Protein AF-A0A7Y5KGX3-F1 (afdb_monomer)

Radius of gyration: 32.78 Å; Cα contacts (8 Å, |Δi|>4): 506; chains: 1; bounding box: 78×46×86 Å

pLDDT: mean 78.69, std 23.83, range [28.94, 98.88]

Sequence (257 aa):
MKPTMLFVAMIAALTLQQGRELNSEEIVRSAASVDTVSTNAISEKFSVSRIGAGLLEARADSGAAGNGVWFGTRMNEALYFFTEGDKARITIHPSGKVALGNSLAVNGTTTTKILTVIGGSDVAEPFPIAEGDPIPAGAVVVIDEQSAGKLKLCRKAYDTRVAGVVSGAGGLNPGLILQHEEKPAEGSVIALSGRVYVLATAANGAIKPGDLLTTSAISGHAMRATDRAASFGAILGKALTSLDSGEGLVVALVNLQ

Solvent-accessible surface area (backbone atoms only — not comparable to full-atom values): 15369 Å² total; per-residue (Å²): 136,70,80,72,62,64,58,55,54,54,56,56,59,60,45,69,77,62,87,61,93,77,63,84,71,68,72,69,72,61,86,66,77,89,89,86,82,90,86,79,89,76,98,67,92,83,77,91,71,88,70,72,94,71,54,85,44,78,46,80,51,84,51,100,89,47,76,52,78,42,78,52,58,88,60,97,47,61,47,73,40,68,90,55,97,88,54,58,46,36,36,42,37,71,87,74,48,75,46,62,71,74,84,87,87,71,100,69,88,86,86,73,96,75,86,87,75,81,80,30,48,21,41,23,34,60,37,37,60,54,88,89,68,92,80,56,55,7,25,27,28,18,58,34,89,91,40,86,87,21,31,35,71,27,56,40,55,47,35,57,44,60,63,38,30,27,48,45,23,96,79,42,37,63,46,40,76,58,73,96,58,93,61,82,61,71,58,48,48,28,28,46,32,36,55,44,37,30,31,29,32,22,88,66,38,57,36,43,60,68,38,42,26,15,38,18,61,51,71,18,20,28,20,40,58,79,56,73,81,55,37,70,56,8,46,46,27,28,29,67,36,59,40,77,61,63,70,49,74,26,40,24,44,36,48,70,116

Mean predicted aligned error: 13.06 Å

Secondary structure (DSSP, 8-state):
--THHHHHHHHHHHHTTTT----TTTTTTT-SS-------SS---------SS---EEEEEEETTEEEEEEE-SSS--EEEESSTT-EEEEE-TTS-EEESS----SS----S-----SB-EEEEEE-B-TTS---TT-EEEE-TTSTT-EEE--STT-TTEEEEETTGGG-B-SEE--SSSSPPSSEEEEEEEEEEEEEEGGGS-B-TT-EEEE-SSTT-EEE---TTTTTTTEEEEESS-B-SSEEEEEEEEE--

Nearest PDB structures (foldseek):
  8hdt-assembly1_G  TM=5.772E-01  e=3.662E-05  uncultured cyanophage
  2wh7-assembly1_A  TM=3.358E-01  e=2.098E+00  Streptococcus pyogenes

Foldseek 3Di:
DDPVVVVVVVVVVVVVVDPDDDDPVVVVPPPPDDDDDDDDDDDDDDDLDPDPDWHQDWDQDADPVGGDTDTDTPDQDWDFDDPDDPDGQWIQGSVRDIDGPDDDDDPDDDDDPDDDFPQAWFEWEFFAADPDDDADFQFWWFDDPVDPRHIYWFQAWLDLRTQATQACPPNHHHRHYDDDDPDRDPGTIGGQFTKGKHKAFCPVFKAAFFFWWFGDNPTRYIYGDDDPVSNVSGTQFTFHHIDHHGIDITIGGGHGD

Structure (mmCIF, N/CA/C/O backbone):
data_AF-A0A7Y5KGX3-F1
#
_entry.id   AF-A0A7Y5KGX3-F1
#
loop_
_atom_site.group_PDB
_atom_site.id
_atom_site.type_symbol
_atom_site.label_atom_id
_atom_site.label_alt_id
_atom_site.label_comp_id
_atom_site.label_asym_id
_atom_site.label_entity_id
_atom_site.label_seq_id
_atom_site.pdbx_PDB_ins_code
_atom_site.Cartn_x
_atom_site.Cartn_y
_atom_site.Cartn_z
_atom_site.occupancy
_atom_site.B_iso_or_equiv
_atom_site.auth_seq_id
_atom_site.auth_comp_id
_atom_site.auth_asym_id
_atom_site.auth_atom_id
_atom_site.pdbx_PDB_model_num
ATOM 1 N N . MET A 1 1 ? 32.796 31.128 -49.455 1.00 40.78 1 MET A N 1
ATOM 2 C CA . MET A 1 1 ? 33.742 30.061 -49.859 1.00 40.78 1 MET A CA 1
ATOM 3 C C . MET A 1 1 ? 33.414 28.808 -49.063 1.00 40.78 1 MET A C 1
ATOM 5 O O . MET A 1 1 ? 33.318 28.899 -47.849 1.00 40.78 1 MET A O 1
ATOM 9 N N . LYS A 1 2 ? 33.097 27.699 -49.744 1.00 32.53 2 LYS A N 1
ATOM 10 C CA . LYS A 1 2 ? 32.523 26.478 -49.151 1.00 32.53 2 LYS A CA 1
ATOM 11 C C . LYS A 1 2 ? 33.616 25.576 -48.534 1.00 32.53 2 LYS A C 1
ATOM 13 O O . LYS A 1 2 ? 34.676 25.448 -49.145 1.00 32.53 2 LYS A O 1
ATOM 18 N N . PRO A 1 3 ? 33.352 24.900 -47.398 1.00 34.31 3 PRO A N 1
ATOM 19 C CA . PRO A 1 3 ? 34.318 24.050 -46.682 1.00 34.31 3 PRO A CA 1
ATOM 20 C C . PRO A 1 3 ? 34.710 22.763 -47.435 1.00 34.31 3 PRO A C 1
ATOM 22 O O . PRO A 1 3 ? 35.614 22.048 -47.020 1.00 34.31 3 PRO A O 1
ATOM 25 N N . THR A 1 4 ? 34.088 22.486 -48.581 1.00 35.62 4 THR A N 1
ATOM 26 C CA . THR A 1 4 ? 34.371 21.327 -49.438 1.00 35.62 4 THR A CA 1
ATOM 27 C C . THR A 1 4 ? 35.707 21.419 -50.182 1.00 35.62 4 THR A C 1
ATOM 29 O O . THR A 1 4 ? 36.253 20.395 -50.578 1.00 35.62 4 THR A O 1
ATOM 32 N N . MET A 1 5 ? 36.269 22.620 -50.355 1.00 34.06 5 MET A N 1
ATOM 33 C CA . MET A 1 5 ? 37.519 22.805 -51.109 1.00 34.06 5 MET A CA 1
ATOM 34 C C . MET A 1 5 ? 38.784 22.503 -50.290 1.00 34.06 5 MET A C 1
ATOM 36 O O . MET A 1 5 ? 39.815 22.176 -50.868 1.00 34.06 5 MET A O 1
ATOM 40 N N . LEU A 1 6 ? 38.708 22.551 -48.953 1.00 34.59 6 LEU A N 1
ATOM 41 C CA . LEU A 1 6 ? 39.864 22.299 -48.082 1.00 34.59 6 LEU A CA 1
ATOM 42 C C . LEU A 1 6 ? 40.139 20.794 -47.887 1.00 34.59 6 LEU A C 1
ATOM 44 O O . LEU A 1 6 ? 41.274 20.400 -47.647 1.00 34.59 6 LEU A O 1
ATOM 48 N N . PHE A 1 7 ? 39.120 19.944 -48.062 1.00 41.09 7 PHE A N 1
ATOM 49 C CA . PHE A 1 7 ? 39.236 18.489 -47.899 1.00 41.09 7 PHE A CA 1
ATOM 50 C C . PHE A 1 7 ? 39.850 17.803 -49.133 1.00 41.09 7 PHE A C 1
ATOM 52 O O . PHE A 1 7 ? 40.616 16.852 -49.010 1.00 41.09 7 PHE A O 1
ATOM 59 N N . VAL A 1 8 ? 39.586 18.340 -50.331 1.00 40.06 8 VAL A N 1
ATOM 60 C CA . VAL A 1 8 ? 40.150 17.830 -51.596 1.00 40.06 8 VAL A CA 1
ATOM 61 C C . VAL A 1 8 ? 41.647 18.150 -51.709 1.00 40.06 8 VAL A C 1
ATOM 63 O O . VAL A 1 8 ? 42.421 17.314 -52.170 1.00 40.06 8 VAL A O 1
ATOM 66 N N . ALA A 1 9 ? 42.083 19.311 -51.209 1.00 36.78 9 ALA A N 1
ATOM 67 C CA . ALA A 1 9 ? 43.502 19.672 -51.165 1.00 36.78 9 ALA A CA 1
ATOM 68 C C . ALA A 1 9 ? 44.318 18.766 -50.219 1.00 36.78 9 ALA A C 1
ATOM 70 O O . ALA A 1 9 ? 45.482 18.482 -50.494 1.00 36.78 9 ALA A O 1
ATOM 71 N N . MET A 1 10 ? 43.705 18.263 -49.139 1.00 40.59 10 MET A N 1
ATOM 72 C CA . MET A 1 10 ? 44.380 17.403 -48.160 1.00 40.59 10 MET A CA 1
ATOM 73 C C . MET A 1 10 ? 44.577 15.967 -48.675 1.00 40.59 10 MET A C 1
ATOM 75 O O . MET A 1 10 ? 45.592 15.342 -48.378 1.00 40.59 10 MET A O 1
ATOM 79 N N . ILE A 1 11 ? 43.655 15.471 -49.508 1.00 44.59 11 ILE A N 1
ATOM 80 C CA . ILE A 1 11 ? 43.756 14.146 -50.141 1.00 44.59 11 ILE A CA 1
ATOM 81 C C . ILE A 1 11 ? 44.779 14.161 -51.287 1.00 44.59 11 ILE A C 1
ATOM 83 O O . ILE A 1 11 ? 45.587 13.238 -51.381 1.00 44.59 11 ILE A O 1
ATOM 87 N N . ALA A 1 12 ? 44.818 15.233 -52.089 1.00 40.22 12 ALA A N 1
ATOM 88 C CA . ALA A 1 12 ? 45.817 15.404 -53.147 1.00 40.22 12 ALA A CA 1
ATOM 89 C C . ALA A 1 12 ? 47.247 15.583 -52.591 1.00 40.22 12 ALA A C 1
ATOM 91 O O . ALA A 1 12 ? 48.202 15.050 -53.152 1.00 40.22 12 ALA A O 1
ATOM 92 N N . ALA A 1 13 ? 47.405 16.269 -51.452 1.00 39.72 13 ALA A N 1
ATOM 93 C CA . ALA A 1 13 ? 48.707 16.424 -50.799 1.00 39.72 13 ALA A CA 1
ATOM 94 C C . ALA A 1 13 ? 49.251 15.105 -50.213 1.00 39.72 13 ALA A C 1
ATOM 96 O O . ALA A 1 13 ? 50.464 14.907 -50.192 1.00 39.72 13 ALA A O 1
ATOM 97 N N . LEU A 1 14 ? 48.375 14.181 -49.792 1.00 39.59 14 LEU A N 1
ATOM 98 C CA . LEU A 1 14 ? 48.786 12.869 -49.280 1.00 39.59 14 LEU A CA 1
ATOM 99 C C . LEU A 1 14 ? 49.155 11.876 -50.394 1.00 39.59 14 LEU A C 1
ATOM 101 O O . LEU A 1 14 ? 49.994 11.004 -50.180 1.00 39.59 14 LEU A O 1
ATOM 105 N N . THR A 1 15 ? 48.580 12.019 -51.592 1.00 41.84 15 THR A N 1
ATOM 106 C CA . THR A 1 15 ? 48.911 11.151 -52.739 1.00 41.84 15 THR A CA 1
ATOM 107 C C . THR A 1 15 ? 50.195 11.572 -53.458 1.00 41.84 15 THR A C 1
ATOM 109 O O . THR A 1 15 ? 50.871 10.722 -54.035 1.00 41.84 15 THR A O 1
ATOM 112 N N . LEU A 1 16 ? 50.623 12.836 -53.340 1.00 39.50 16 LEU A N 1
ATOM 113 C CA . LEU A 1 16 ? 51.922 13.294 -53.859 1.00 39.50 16 LEU A CA 1
ATOM 114 C C . LEU A 1 16 ? 53.138 12.791 -53.055 1.00 39.50 16 LEU A C 1
ATOM 116 O O . LEU A 1 16 ? 54.256 12.844 -53.563 1.00 39.50 16 LEU A O 1
ATOM 120 N N . GLN A 1 17 ? 52.952 12.257 -51.840 1.00 43.00 17 GLN A N 1
ATOM 121 C CA . GLN A 1 17 ? 54.044 11.680 -51.038 1.00 43.00 17 GLN A CA 1
ATOM 122 C C . GLN A 1 17 ? 54.339 10.198 -51.338 1.00 43.00 17 GLN A C 1
ATOM 124 O O . GLN A 1 17 ? 55.313 9.658 -50.816 1.00 43.00 17 GLN A O 1
ATOM 129 N N . GLN A 1 18 ? 53.556 9.545 -52.205 1.00 41.06 18 GLN A N 1
ATOM 130 C CA . GLN A 1 18 ? 53.785 8.158 -52.632 1.00 41.06 18 GLN A CA 1
ATOM 131 C C . GLN A 1 18 ? 53.568 7.958 -54.142 1.00 41.06 18 GLN A C 1
ATOM 133 O O . GLN A 1 18 ? 52.805 7.097 -54.555 1.00 41.06 18 GLN A O 1
ATOM 138 N N . GLY A 1 19 ? 54.254 8.743 -54.978 1.00 38.19 19 GLY A N 1
ATOM 139 C CA . GLY A 1 19 ? 54.746 8.339 -56.309 1.00 38.19 19 GLY A CA 1
ATOM 140 C C . GLY A 1 19 ? 53.842 7.570 -57.296 1.00 38.19 19 GLY A C 1
ATOM 141 O O . GLY A 1 19 ? 54.389 6.873 -58.148 1.00 38.19 19 GLY A O 1
ATOM 142 N N . ARG A 1 20 ? 52.507 7.653 -57.234 1.00 43.03 20 ARG A N 1
ATOM 143 C CA . ARG A 1 20 ? 51.597 7.036 -58.217 1.00 43.03 20 ARG A CA 1
ATOM 144 C C . ARG A 1 20 ? 50.561 8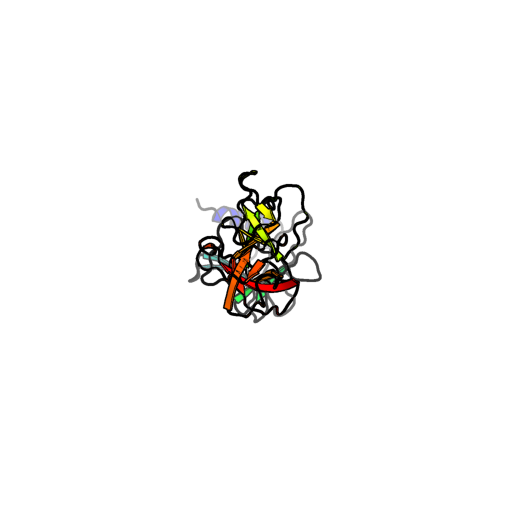.050 -58.688 1.00 43.03 20 ARG A C 1
ATOM 146 O O . ARG A 1 20 ? 49.747 8.517 -57.897 1.00 43.03 20 ARG A O 1
ATOM 153 N N . GLU A 1 21 ? 50.576 8.359 -59.982 1.00 39.41 21 GLU A N 1
ATOM 154 C CA . GLU A 1 21 ? 49.456 9.032 -60.642 1.00 39.41 21 GLU A CA 1
ATOM 155 C C . GLU A 1 21 ? 48.304 8.033 -60.803 1.00 39.41 21 GLU A C 1
ATOM 157 O O . GLU A 1 21 ? 48.488 6.959 -61.377 1.00 39.41 21 GLU A O 1
ATOM 162 N N . LEU A 1 22 ? 47.122 8.371 -60.285 1.00 43.44 22 LEU A N 1
ATOM 163 C CA . LEU A 1 22 ? 45.891 7.614 -60.515 1.00 43.44 22 LEU A CA 1
ATOM 164 C C . LEU A 1 22 ? 45.000 8.410 -61.472 1.00 43.44 22 LEU A C 1
ATOM 166 O O . LEU A 1 22 ? 44.801 9.613 -61.290 1.00 43.44 22 LEU A O 1
ATOM 170 N N . ASN A 1 23 ? 44.481 7.743 -62.503 1.00 42.22 23 ASN A N 1
ATOM 171 C CA . ASN A 1 23 ? 43.564 8.347 -63.464 1.00 42.22 23 ASN A CA 1
ATOM 172 C C . ASN A 1 23 ? 42.126 8.392 -62.903 1.00 42.22 23 ASN A C 1
ATOM 174 O O . ASN A 1 23 ? 41.760 7.683 -61.966 1.00 42.22 23 ASN A O 1
ATOM 178 N N . SER A 1 24 ? 41.297 9.270 -63.465 1.00 41.59 24 SER A N 1
ATOM 179 C CA . SER A 1 24 ? 39.974 9.623 -62.934 1.00 41.59 24 SER A CA 1
ATOM 180 C C . SER A 1 24 ? 38.930 8.496 -62.961 1.00 41.59 24 SER A C 1
ATOM 182 O O . SER A 1 24 ? 37.894 8.633 -62.312 1.00 41.59 24 SER A O 1
ATOM 184 N N . GLU A 1 25 ? 39.178 7.386 -63.664 1.00 37.25 25 GLU A N 1
ATOM 185 C CA . GLU A 1 25 ? 38.252 6.244 -63.725 1.00 37.25 25 GLU A CA 1
ATOM 186 C C . GLU A 1 25 ? 38.420 5.248 -62.560 1.00 37.25 25 GLU A C 1
ATOM 188 O O . GLU A 1 25 ? 37.449 4.580 -62.194 1.00 37.25 25 GLU A O 1
ATOM 193 N N . GLU A 1 26 ? 39.589 5.187 -61.909 1.00 38.38 26 GLU A N 1
ATOM 194 C CA . GLU A 1 26 ? 39.820 4.309 -60.745 1.00 38.38 26 GLU A CA 1
ATOM 195 C C . GLU A 1 26 ? 39.147 4.822 -59.457 1.00 38.38 26 GLU A C 1
ATOM 197 O O . GLU A 1 26 ? 38.777 4.034 -58.588 1.00 38.38 26 GLU A O 1
ATOM 202 N N . ILE A 1 27 ? 38.886 6.130 -59.360 1.00 40.62 27 ILE A N 1
ATOM 203 C CA . ILE A 1 27 ? 38.264 6.767 -58.183 1.00 40.62 27 ILE A CA 1
ATOM 204 C C . ILE A 1 27 ? 36.766 6.423 -58.066 1.00 40.62 27 ILE A C 1
ATOM 206 O O . ILE A 1 27 ? 36.205 6.415 -56.972 1.00 40.62 27 ILE A O 1
ATOM 210 N N . VAL A 1 28 ? 36.095 6.098 -59.177 1.00 35.47 28 VAL A N 1
ATOM 211 C CA . VAL A 1 28 ? 34.630 5.917 -59.199 1.00 35.47 28 VAL A CA 1
ATOM 212 C C . VAL A 1 28 ? 34.205 4.479 -58.861 1.00 35.47 28 VAL A C 1
ATOM 214 O O . VAL A 1 28 ? 33.068 4.253 -58.451 1.00 35.47 28 VAL A O 1
ATOM 217 N N . ARG A 1 29 ? 35.103 3.487 -58.965 1.00 28.94 29 ARG A N 1
ATOM 218 C CA . ARG A 1 29 ? 34.759 2.064 -58.759 1.00 28.94 29 ARG A CA 1
ATOM 219 C C . ARG A 1 29 ? 35.039 1.506 -57.356 1.00 28.94 29 ARG A C 1
ATOM 221 O O . ARG A 1 29 ? 34.687 0.356 -57.113 1.00 28.94 29 ARG A O 1
ATOM 228 N N . SER A 1 30 ? 35.566 2.294 -56.412 1.00 32.84 30 SER A N 1
ATOM 229 C CA . SER A 1 30 ? 35.802 1.844 -55.022 1.00 32.84 30 SER A CA 1
ATOM 230 C C . SER A 1 30 ? 34.698 2.229 -54.019 1.00 32.84 30 SER A C 1
ATOM 232 O O . SER A 1 30 ? 34.886 2.094 -52.814 1.00 32.84 30 SER A O 1
ATOM 234 N N . ALA A 1 31 ? 33.527 2.690 -54.473 1.00 34.97 31 ALA A N 1
ATOM 235 C CA . ALA A 1 31 ? 32.422 3.081 -53.583 1.00 34.97 31 ALA A CA 1
ATOM 236 C C . ALA A 1 31 ? 31.640 1.893 -52.970 1.00 34.97 31 ALA A C 1
ATOM 238 O O . ALA A 1 31 ? 30.593 2.086 -52.351 1.00 34.97 31 ALA A O 1
ATOM 239 N N . ALA A 1 32 ? 32.131 0.662 -53.130 1.00 33.44 32 ALA A N 1
ATOM 240 C CA . ALA A 1 32 ? 31.606 -0.527 -52.475 1.00 33.44 32 ALA A CA 1
ATOM 241 C C . ALA A 1 32 ? 32.642 -1.056 -51.474 1.00 33.44 32 ALA A C 1
ATOM 243 O O . ALA A 1 32 ? 33.815 -1.161 -51.804 1.00 33.44 32 ALA A O 1
ATOM 244 N N . SER A 1 33 ? 32.151 -1.400 -50.280 1.00 32.88 33 SER A N 1
ATOM 245 C CA . SER A 1 33 ? 32.865 -1.838 -49.071 1.00 32.88 33 SER A CA 1
ATOM 246 C C . SER A 1 33 ? 33.721 -0.774 -48.374 1.00 32.88 33 SER A C 1
ATOM 248 O O . SER A 1 33 ? 34.848 -0.525 -48.766 1.00 32.88 33 SER A O 1
ATOM 250 N N . VAL A 1 34 ? 33.119 -0.187 -47.328 1.00 42.22 34 VAL A N 1
ATOM 251 C CA . VAL A 1 34 ? 33.707 0.223 -46.036 1.00 42.22 34 VAL A CA 1
ATOM 252 C C . VAL A 1 34 ? 35.209 0.497 -46.049 1.00 42.22 34 VAL A C 1
ATOM 254 O O . VAL A 1 34 ? 35.958 -0.460 -46.153 1.00 42.22 34 VAL A O 1
ATOM 257 N N . ASP A 1 35 ? 35.632 1.735 -45.764 1.00 32.28 35 ASP A N 1
ATOM 258 C CA . ASP A 1 35 ? 36.873 1.943 -45.009 1.00 32.28 35 ASP A CA 1
ATOM 259 C C . ASP A 1 35 ? 37.001 3.337 -44.370 1.00 32.28 35 ASP A C 1
ATOM 261 O O . ASP A 1 35 ? 36.731 4.367 -44.989 1.00 32.28 35 ASP A O 1
ATOM 265 N N . THR A 1 36 ? 37.533 3.323 -43.141 1.00 32.38 36 THR A N 1
ATOM 266 C CA . THR A 1 36 ? 38.066 4.418 -42.297 1.00 32.38 36 THR A CA 1
ATOM 267 C C . THR A 1 36 ? 37.177 4.938 -41.151 1.00 32.38 36 THR A C 1
ATOM 269 O O . THR A 1 36 ? 36.396 5.873 -41.303 1.00 32.38 36 THR A O 1
ATOM 272 N N . VAL A 1 37 ? 37.426 4.426 -39.938 1.00 37.28 37 VAL A N 1
ATOM 273 C CA . VAL A 1 37 ? 37.405 5.241 -38.708 1.00 37.28 37 VAL A CA 1
ATOM 274 C C . VAL A 1 37 ? 38.825 5.217 -38.147 1.00 37.28 37 VAL A C 1
ATOM 276 O O . VAL A 1 37 ? 39.406 4.149 -37.964 1.00 37.28 37 VAL A O 1
ATOM 279 N N . SER A 1 38 ? 39.405 6.400 -37.952 1.00 36.09 38 SER A N 1
ATOM 280 C CA . SER A 1 38 ? 40.772 6.582 -37.473 1.00 36.09 38 SER A CA 1
ATOM 281 C C . SER A 1 38 ? 40.923 6.153 -36.012 1.00 36.09 38 SER A C 1
ATOM 283 O O . SER A 1 38 ? 40.072 6.427 -35.170 1.00 36.09 38 SER A O 1
ATOM 285 N N . THR A 1 39 ? 42.056 5.531 -35.693 1.00 33.22 39 THR A N 1
ATOM 286 C CA . THR A 1 39 ? 42.542 5.379 -34.318 1.00 33.22 39 THR A CA 1
ATOM 287 C C . THR A 1 39 ? 43.838 6.161 -34.182 1.00 33.22 39 THR A C 1
ATOM 289 O O . THR A 1 39 ? 44.828 5.804 -34.813 1.00 33.22 39 THR A O 1
ATOM 292 N N . ASN A 1 40 ? 43.850 7.188 -33.335 1.00 31.19 40 ASN A N 1
ATOM 293 C CA . ASN A 1 40 ? 45.076 7.677 -32.714 1.00 31.19 40 ASN A CA 1
ATOM 294 C C . ASN A 1 40 ? 44.789 7.963 -31.236 1.00 31.19 40 ASN A C 1
ATOM 296 O O . ASN A 1 40 ? 43.965 8.820 -30.943 1.00 31.19 40 ASN A O 1
ATOM 300 N N . ALA A 1 41 ? 45.460 7.184 -30.372 1.00 38.47 41 ALA A N 1
ATOM 301 C CA . ALA A 1 41 ? 45.683 7.331 -28.924 1.00 38.47 41 ALA A CA 1
ATOM 302 C C . ALA A 1 41 ? 44.529 7.983 -28.128 1.00 38.47 41 ALA A C 1
ATOM 304 O O . ALA A 1 41 ? 44.346 9.190 -28.169 1.00 38.47 41 ALA A O 1
ATOM 305 N N . ILE A 1 42 ? 43.725 7.253 -27.351 1.00 35.09 42 ILE A N 1
ATOM 306 C CA . ILE A 1 42 ? 44.062 6.536 -26.108 1.00 35.09 42 ILE A CA 1
ATOM 307 C C . ILE A 1 42 ? 43.129 5.305 -26.001 1.00 35.09 42 ILE A C 1
ATOM 309 O O . ILE A 1 42 ? 42.009 5.324 -26.497 1.00 35.09 42 ILE A O 1
ATOM 313 N N . SER A 1 43 ? 43.607 4.216 -25.398 1.00 45.00 43 SER A N 1
ATOM 314 C CA . SER A 1 43 ? 42.919 2.926 -25.216 1.00 45.00 43 SER A CA 1
ATOM 315 C C . SER A 1 43 ? 41.456 3.015 -24.723 1.00 45.00 43 SER A C 1
ATOM 317 O O . SER A 1 43 ? 41.232 3.011 -23.518 1.00 45.00 43 SER A O 1
ATOM 319 N N . GLU A 1 44 ? 40.478 2.920 -25.629 1.00 34.31 44 GLU A N 1
ATOM 320 C CA . GLU A 1 44 ? 39.180 2.262 -25.403 1.00 34.31 44 GLU A CA 1
ATOM 321 C C . GLU A 1 44 ? 38.763 1.548 -26.701 1.00 34.31 44 GLU A C 1
ATOM 323 O O . GLU A 1 44 ? 38.712 2.136 -27.781 1.00 34.31 44 GLU A O 1
ATOM 328 N N . LYS A 1 45 ? 38.557 0.229 -26.632 1.00 35.69 45 LYS A N 1
ATOM 329 C CA . LYS A 1 45 ? 38.281 -0.620 -27.799 1.00 35.69 45 LYS A CA 1
ATOM 330 C C . LYS A 1 45 ? 36.887 -0.320 -28.361 1.00 35.69 45 LYS A C 1
ATOM 332 O O . LYS A 1 45 ? 35.906 -0.871 -27.875 1.00 35.69 45 LYS A O 1
ATOM 337 N N . PHE A 1 46 ? 36.798 0.467 -29.429 1.00 36.53 46 PHE A N 1
ATOM 338 C CA . PHE A 1 46 ? 35.616 0.484 -30.293 1.00 36.53 46 PHE A CA 1
ATOM 339 C C . PHE A 1 46 ? 35.865 -0.422 -31.504 1.00 36.53 46 PHE A C 1
ATOM 341 O O . PHE A 1 46 ? 36.503 -0.027 -32.477 1.00 36.53 46 PHE A O 1
ATOM 348 N N . SER A 1 47 ? 35.407 -1.672 -31.426 1.00 40.56 47 SER A N 1
ATOM 349 C CA . SER A 1 47 ? 35.479 -2.643 -32.524 1.00 40.56 47 SER A CA 1
ATOM 350 C C . SER A 1 47 ? 34.082 -2.921 -33.074 1.00 40.56 47 SER A C 1
ATOM 352 O O . SER A 1 47 ? 33.296 -3.613 -32.429 1.00 40.56 47 SER A O 1
ATOM 354 N N . VAL A 1 48 ? 33.779 -2.436 -34.281 1.00 47.75 48 VAL A N 1
ATOM 355 C CA . VAL A 1 48 ? 32.626 -2.909 -35.064 1.00 47.75 48 VAL A CA 1
ATOM 356 C C . VAL A 1 48 ? 33.097 -4.107 -35.883 1.00 47.75 48 VAL A C 1
ATOM 358 O O . VAL A 1 48 ? 33.632 -3.953 -36.976 1.00 47.75 48 VAL A O 1
ATOM 361 N N . SER A 1 49 ? 32.955 -5.311 -35.330 1.00 42.28 49 SER A N 1
ATOM 362 C CA . SER A 1 49 ? 33.234 -6.550 -36.060 1.00 42.28 49 SER A CA 1
ATOM 363 C C . SER A 1 49 ? 31.921 -7.135 -36.570 1.00 42.28 49 SER A C 1
ATOM 365 O O . SER A 1 49 ? 31.003 -7.377 -35.786 1.00 42.28 49 SER A O 1
ATOM 367 N N . ARG A 1 50 ? 31.811 -7.370 -37.882 1.00 44.72 50 ARG A N 1
ATOM 368 C CA . ARG A 1 50 ? 30.752 -8.228 -38.431 1.00 44.72 50 ARG A CA 1
ATOM 369 C C . ARG A 1 50 ? 30.969 -9.645 -37.896 1.00 44.72 50 ARG A C 1
ATOM 371 O O . ARG A 1 50 ? 31.889 -10.323 -38.341 1.00 44.72 50 ARG A O 1
ATOM 378 N N . ILE A 1 51 ? 30.110 -10.105 -36.990 1.00 43.75 51 ILE A N 1
ATOM 379 C CA . ILE A 1 51 ? 30.064 -11.507 -36.555 1.00 43.75 51 ILE A CA 1
ATOM 380 C C . ILE A 1 51 ? 28.701 -12.070 -36.983 1.00 43.75 51 ILE A C 1
ATOM 382 O O . ILE A 1 51 ? 27.731 -12.025 -36.238 1.00 43.75 51 ILE A O 1
ATOM 386 N N . GLY A 1 52 ? 28.603 -12.556 -38.225 1.00 47.81 52 GLY A N 1
ATOM 387 C CA . GLY A 1 52 ? 27.374 -13.166 -38.756 1.00 47.81 52 GLY A CA 1
ATOM 388 C C . GLY A 1 52 ? 26.281 -12.181 -39.209 1.00 47.81 52 GLY A C 1
ATOM 389 O O . GLY A 1 52 ? 26.540 -11.005 -39.456 1.00 47.81 52 GLY A O 1
ATOM 390 N N . ALA A 1 53 ? 25.056 -12.692 -39.390 1.00 45.19 53 ALA A N 1
ATOM 391 C CA . ALA A 1 53 ? 23.926 -11.979 -40.008 1.00 45.19 53 ALA A CA 1
ATOM 392 C C . ALA A 1 53 ? 23.249 -10.911 -39.115 1.00 45.19 53 ALA A C 1
ATOM 394 O O . ALA A 1 53 ? 22.400 -10.165 -39.605 1.00 45.19 53 ALA A O 1
ATOM 395 N N . GLY A 1 54 ? 23.615 -10.817 -37.834 1.00 49.12 54 GLY A N 1
ATOM 396 C CA . GLY A 1 54 ? 23.108 -9.809 -36.900 1.00 49.12 54 GLY A CA 1
ATOM 397 C C . GLY A 1 54 ? 23.991 -8.562 -36.909 1.00 49.12 54 GLY A C 1
ATOM 398 O O . GLY A 1 54 ? 25.008 -8.507 -36.223 1.00 49.12 54 GLY A O 1
ATOM 399 N N . LEU A 1 55 ? 23.634 -7.556 -37.711 1.00 54.16 55 LEU A N 1
ATOM 400 C CA . LEU A 1 55 ? 24.336 -6.270 -37.739 1.00 54.16 55 LEU A CA 1
ATOM 401 C C . LEU A 1 55 ? 23.665 -5.289 -36.761 1.00 54.16 55 LEU A C 1
ATOM 403 O O . LEU A 1 55 ? 22.473 -5.012 -36.898 1.00 54.16 55 LEU A O 1
ATOM 407 N N . LEU A 1 56 ? 24.435 -4.719 -35.826 1.00 53.56 56 LEU A N 1
ATOM 408 C CA . LEU A 1 56 ? 24.094 -3.432 -35.215 1.00 53.56 56 LEU A CA 1
ATOM 409 C C . LEU A 1 56 ? 24.243 -2.366 -36.300 1.00 53.56 56 LEU A C 1
ATOM 411 O O . LEU A 1 56 ? 25.344 -2.130 -36.798 1.00 53.56 56 LEU A O 1
ATOM 415 N N . GLU A 1 57 ? 23.138 -1.747 -36.691 1.00 54.16 57 GLU A N 1
ATOM 416 C CA . GLU A 1 57 ? 23.132 -0.798 -37.793 1.00 54.16 57 GLU A CA 1
ATOM 417 C C . GLU A 1 57 ? 22.944 0.626 -37.284 1.00 54.16 57 GLU A C 1
ATOM 419 O O . GLU A 1 57 ? 21.917 0.942 -36.687 1.00 54.16 57 GLU A O 1
ATOM 424 N N . ALA A 1 58 ? 23.944 1.472 -37.540 1.00 54.69 58 ALA A N 1
ATOM 425 C CA . ALA A 1 58 ? 23.853 2.915 -37.389 1.00 54.69 58 ALA A CA 1
ATOM 426 C C . ALA A 1 58 ? 23.680 3.542 -38.778 1.00 54.69 58 ALA A C 1
ATOM 428 O O . ALA A 1 58 ? 24.582 3.455 -39.613 1.00 54.69 58 ALA A O 1
ATOM 429 N N . ARG A 1 59 ? 22.522 4.152 -39.050 1.00 52.47 59 ARG A N 1
ATOM 430 C CA . ARG A 1 59 ? 22.287 4.911 -40.292 1.00 52.47 59 ARG A CA 1
ATOM 431 C C . ARG A 1 59 ? 21.927 6.351 -39.979 1.00 52.47 59 ARG A C 1
ATOM 433 O O . ARG A 1 59 ? 21.080 6.600 -39.126 1.00 52.47 59 ARG A O 1
ATOM 440 N N . ALA A 1 60 ? 22.540 7.276 -40.709 1.00 49.94 60 ALA A N 1
ATOM 441 C CA . ALA A 1 60 ? 22.011 8.620 -40.883 1.00 49.94 60 ALA A CA 1
ATOM 442 C C . ALA A 1 60 ? 21.173 8.611 -42.167 1.00 49.94 60 ALA A C 1
ATOM 444 O O . ALA A 1 60 ? 21.698 8.302 -43.235 1.00 49.94 60 ALA A O 1
ATOM 445 N N . ASP A 1 61 ? 19.878 8.884 -42.050 1.00 49.81 61 ASP A N 1
ATOM 446 C CA . ASP A 1 61 ? 18.950 8.924 -43.183 1.00 49.81 61 ASP A CA 1
ATOM 447 C C . ASP A 1 61 ? 17.930 10.056 -42.971 1.00 49.81 61 ASP A C 1
ATOM 449 O O . ASP A 1 61 ? 17.660 10.458 -41.834 1.00 49.81 61 ASP A O 1
ATOM 453 N N . SER A 1 62 ? 17.371 10.577 -44.060 1.00 44.31 62 SER A N 1
ATOM 454 C CA . SER A 1 62 ? 16.272 11.545 -44.053 1.00 44.31 62 SER A CA 1
ATOM 455 C C . SER A 1 62 ? 14.996 10.822 -44.484 1.00 44.31 62 SER A C 1
ATOM 457 O O . SER A 1 62 ? 14.708 10.716 -45.676 1.00 44.31 62 SER A O 1
ATOM 459 N N . GLY A 1 63 ? 14.259 10.272 -43.515 1.00 47.25 63 GLY A N 1
ATOM 460 C CA . GLY A 1 63 ? 13.049 9.475 -43.749 1.00 47.25 63 GLY A CA 1
ATOM 461 C C . GLY A 1 63 ? 11.779 10.091 -43.152 1.00 47.25 63 GLY A C 1
ATOM 462 O O . GLY A 1 63 ? 11.822 11.113 -42.471 1.00 47.25 63 GLY A O 1
ATOM 463 N N . ALA A 1 64 ? 10.630 9.434 -43.355 1.00 52.44 64 ALA A N 1
ATOM 464 C CA . ALA A 1 64 ? 9.309 9.887 -42.882 1.00 52.44 64 ALA A CA 1
ATOM 465 C C . ALA A 1 64 ? 9.193 10.070 -41.351 1.00 52.44 64 ALA A C 1
ATOM 467 O O . ALA A 1 64 ? 8.257 10.698 -40.868 1.00 52.44 64 ALA A O 1
ATOM 468 N N . ALA A 1 65 ? 10.148 9.537 -40.593 1.00 53.84 65 ALA A N 1
ATOM 469 C CA . ALA A 1 65 ? 10.240 9.660 -39.142 1.00 53.84 65 ALA A CA 1
ATOM 4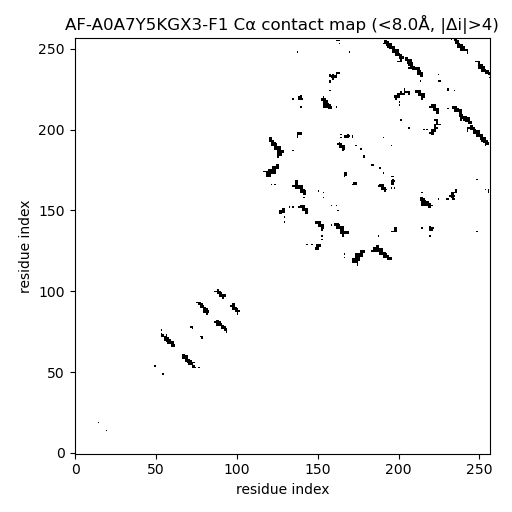70 C C . ALA A 1 65 ? 11.257 10.726 -38.675 1.00 53.84 65 ALA A C 1
ATOM 472 O O . ALA A 1 65 ? 11.571 10.800 -37.490 1.00 53.84 65 ALA A O 1
ATOM 473 N N . GLY A 1 66 ? 11.742 11.568 -39.595 1.00 54.91 66 GLY A N 1
ATOM 474 C CA . GLY A 1 66 ? 12.633 12.694 -39.318 1.00 54.91 66 GLY A CA 1
ATOM 475 C C . GLY A 1 66 ? 14.096 12.440 -39.687 1.00 54.91 66 GLY A C 1
ATOM 476 O O . GLY A 1 66 ? 14.505 11.324 -40.011 1.00 54.91 66 GLY A O 1
ATOM 477 N N . ASN A 1 67 ? 14.885 13.515 -39.640 1.00 60.56 67 ASN A N 1
ATOM 478 C CA . ASN A 1 67 ? 16.337 13.469 -39.803 1.00 60.56 67 ASN A CA 1
ATOM 479 C C . ASN A 1 67 ? 16.971 13.037 -38.472 1.00 60.56 67 ASN A C 1
ATOM 481 O O . ASN A 1 67 ? 16.736 13.684 -37.452 1.00 60.56 67 ASN A O 1
ATOM 485 N N . GLY A 1 68 ? 17.787 11.981 -38.468 1.00 56.44 68 GLY A N 1
ATOM 486 C CA . GLY A 1 68 ? 18.441 11.511 -37.244 1.00 56.44 68 GLY A CA 1
ATOM 487 C C . GLY A 1 68 ? 19.360 10.309 -37.447 1.00 56.44 68 GLY A C 1
ATOM 488 O O . GLY A 1 68 ? 19.447 9.755 -38.543 1.00 56.44 68 GLY A O 1
ATOM 489 N N . VAL A 1 69 ? 20.054 9.918 -36.375 1.00 60.56 69 VAL A N 1
ATOM 490 C CA . VAL A 1 69 ? 20.826 8.670 -36.317 1.00 60.56 69 VAL A CA 1
ATOM 491 C C . VAL A 1 69 ? 19.943 7.577 -35.734 1.00 60.56 69 VAL A C 1
ATOM 493 O O . VAL A 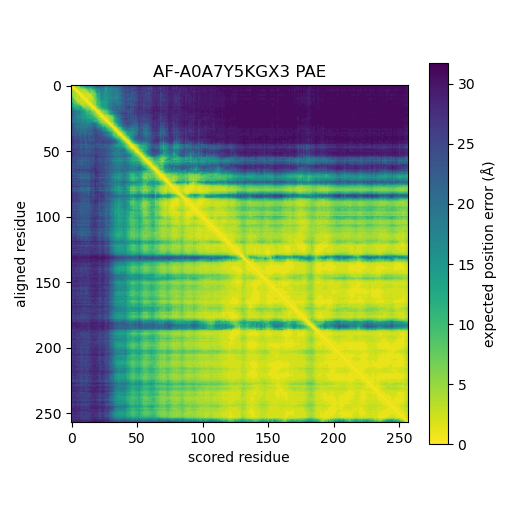1 69 ? 19.377 7.730 -34.653 1.00 60.56 69 VAL A O 1
ATOM 496 N N . TRP A 1 70 ? 19.849 6.470 -36.455 1.00 61.09 70 TRP A N 1
ATOM 497 C CA . TRP A 1 70 ? 19.045 5.314 -36.088 1.00 61.09 70 TRP A CA 1
ATOM 498 C C . TRP A 1 70 ? 19.950 4.209 -35.565 1.00 61.09 70 TRP A C 1
ATOM 500 O O . TRP A 1 70 ? 20.918 3.874 -36.240 1.00 61.09 70 TRP A O 1
ATOM 510 N N . PHE A 1 71 ? 19.613 3.622 -34.415 1.00 71.38 71 PHE A N 1
ATOM 511 C CA . PHE A 1 71 ? 20.256 2.422 -33.875 1.00 71.38 71 PHE A CA 1
ATOM 512 C C . PHE A 1 71 ? 19.204 1.326 -33.707 1.00 71.38 71 PHE A C 1
ATOM 514 O O . PHE A 1 71 ? 18.153 1.569 -33.113 1.00 71.38 71 PHE A O 1
ATOM 521 N N . GLY A 1 72 ? 19.469 0.120 -34.205 1.00 70.25 72 GLY A N 1
ATOM 522 C CA . GLY A 1 72 ? 18.529 -0.990 -34.060 1.00 70.25 72 GLY A CA 1
ATOM 523 C C . GLY A 1 72 ? 19.033 -2.305 -34.639 1.00 70.25 72 GLY A C 1
ATOM 524 O O . GLY A 1 72 ? 20.132 -2.383 -35.190 1.00 70.25 72 GLY A O 1
ATOM 525 N N . THR A 1 73 ? 18.203 -3.337 -34.506 1.00 70.31 73 THR A N 1
ATOM 526 C CA . THR A 1 73 ? 18.386 -4.644 -35.142 1.00 70.31 73 THR A CA 1
ATOM 527 C C . THR A 1 73 ? 17.498 -4.727 -36.384 1.00 70.31 73 THR A C 1
ATOM 529 O O . THR A 1 73 ? 16.414 -4.146 -36.437 1.00 70.31 73 THR A O 1
ATOM 532 N N . ARG A 1 74 ? 17.969 -5.421 -37.425 1.00 62.00 74 ARG A N 1
ATOM 533 C CA . ARG A 1 74 ? 17.200 -5.637 -38.669 1.00 62.00 74 ARG A CA 1
ATOM 534 C C . ARG A 1 74 ? 16.544 -7.004 -38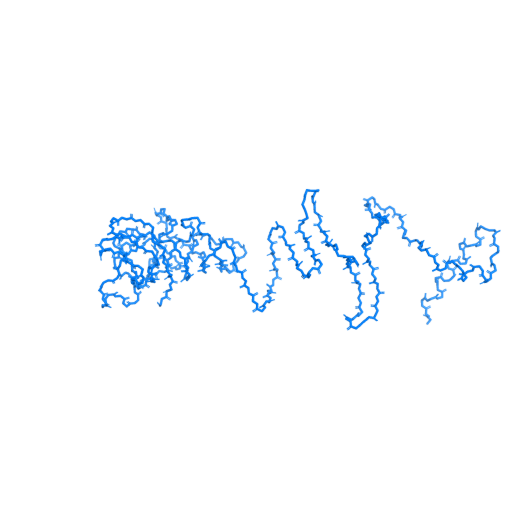.781 1.00 62.00 74 ARG A C 1
ATOM 536 O O . ARG A 1 74 ? 15.751 -7.231 -39.689 1.00 62.00 74 ARG A O 1
ATOM 543 N N . MET A 1 75 ? 16.894 -7.898 -37.870 1.00 64.50 75 MET A N 1
ATOM 544 C CA . MET A 1 75 ? 16.352 -9.245 -37.773 1.00 64.50 75 MET A CA 1
ATOM 545 C C . MET A 1 75 ? 15.422 -9.320 -36.560 1.00 64.50 75 MET A C 1
ATOM 547 O O . MET A 1 75 ? 15.392 -8.398 -35.746 1.00 64.50 75 MET A O 1
ATOM 551 N N . ASN A 1 76 ? 14.667 -10.413 -36.424 1.00 76.88 76 ASN A N 1
ATOM 552 C CA . ASN A 1 76 ? 13.808 -10.693 -35.265 1.00 76.88 76 ASN A CA 1
ATOM 553 C C . ASN A 1 76 ? 14.635 -11.032 -34.000 1.00 76.88 76 ASN A C 1
ATOM 555 O O . ASN A 1 76 ? 14.389 -12.026 -33.324 1.00 76.88 76 ASN A O 1
ATOM 559 N N . GLU A 1 77 ? 15.644 -10.214 -33.708 1.00 83.94 77 GLU A N 1
ATOM 560 C CA . GLU A 1 77 ? 16.573 -10.318 -32.589 1.00 83.94 77 GLU A CA 1
ATOM 561 C C . GLU A 1 77 ? 16.466 -9.056 -31.733 1.00 83.94 77 GLU A C 1
ATOM 563 O O . GLU A 1 77 ? 16.291 -7.949 -32.249 1.00 83.94 77 GLU A O 1
ATOM 568 N N . ALA A 1 78 ? 16.552 -9.215 -30.416 1.00 87.69 78 ALA A N 1
ATOM 569 C CA . ALA A 1 78 ? 16.497 -8.086 -29.501 1.00 87.69 78 ALA A CA 1
ATOM 570 C C . ALA A 1 78 ? 17.820 -7.305 -29.481 1.00 87.69 78 ALA A C 1
ATOM 572 O O . ALA A 1 78 ? 18.897 -7.864 -29.678 1.00 87.69 78 ALA A O 1
ATOM 573 N N . LEU A 1 79 ? 17.733 -6.007 -29.187 1.00 88.50 79 LEU A N 1
ATOM 574 C CA . LEU A 1 79 ? 18.892 -5.183 -28.856 1.00 88.50 79 LEU A CA 1
ATOM 575 C C . LEU A 1 79 ? 19.136 -5.245 -27.346 1.00 88.50 79 LEU A C 1
ATOM 577 O O . LEU A 1 79 ? 18.236 -4.934 -26.563 1.00 88.50 79 LEU A O 1
ATOM 581 N N . TYR A 1 80 ? 20.351 -5.611 -26.943 1.00 87.06 80 TYR A N 1
ATOM 582 C CA . TYR A 1 80 ? 20.736 -5.781 -25.542 1.00 87.06 80 TYR A CA 1
ATOM 583 C C . TYR A 1 80 ? 21.792 -4.755 -25.123 1.00 87.06 80 TYR A C 1
ATOM 585 O O . TYR A 1 80 ? 22.774 -4.544 -25.832 1.00 87.06 80 TYR A O 1
ATOM 593 N N . PHE A 1 81 ? 21.622 -4.172 -23.937 1.00 89.38 81 PHE A N 1
ATOM 594 C CA . PHE A 1 81 ? 22.607 -3.299 -23.298 1.00 89.38 81 PHE A CA 1
ATOM 595 C C . PHE A 1 81 ? 23.138 -3.976 -22.034 1.00 89.38 81 PHE A C 1
ATOM 597 O O . PHE A 1 81 ? 22.362 -4.296 -21.130 1.00 89.38 81 PHE A O 1
ATOM 604 N N . PHE A 1 82 ? 24.451 -4.180 -21.959 1.00 86.12 82 PHE A N 1
ATOM 605 C CA . PHE A 1 82 ? 25.128 -4.832 -20.836 1.00 86.12 82 PHE A CA 1
ATOM 606 C C . PHE A 1 82 ? 26.007 -3.833 -20.085 1.00 86.12 82 PHE A C 1
ATOM 608 O O . PHE A 1 82 ? 26.616 -2.957 -20.691 1.00 86.12 82 PHE A O 1
ATOM 615 N N . THR A 1 83 ? 26.101 -4.002 -18.770 1.00 83.75 83 THR A N 1
ATOM 616 C CA . THR A 1 83 ? 27.128 -3.352 -17.935 1.00 83.75 83 THR A CA 1
ATOM 617 C C . THR A 1 83 ? 28.050 -4.381 -17.277 1.00 83.75 83 THR A C 1
ATOM 619 O O . THR A 1 83 ? 29.156 -4.044 -16.878 1.00 83.75 83 THR A O 1
ATOM 622 N N . GLU A 1 84 ? 27.600 -5.638 -17.184 1.00 76.25 84 GLU A N 1
ATOM 623 C CA . GLU A 1 84 ? 28.279 -6.797 -16.597 1.00 76.25 84 GLU A CA 1
ATOM 624 C C . GLU A 1 84 ? 27.889 -8.045 -17.416 1.00 76.25 84 GLU A C 1
ATOM 626 O O . GLU A 1 84 ? 26.817 -8.071 -18.027 1.00 76.25 84 GLU A O 1
ATOM 631 N N . GLY A 1 85 ? 28.759 -9.060 -17.466 1.00 68.69 85 GLY A N 1
ATOM 632 C CA . GLY A 1 85 ? 28.700 -10.141 -18.464 1.00 68.69 85 GLY A CA 1
ATOM 633 C C . GLY A 1 85 ? 27.493 -11.085 -18.401 1.00 68.69 85 GLY A C 1
ATOM 634 O O . GLY A 1 85 ? 27.190 -11.727 -19.403 1.00 68.69 85 GLY A O 1
ATOM 635 N N . ASP A 1 86 ? 26.779 -11.156 -17.275 1.00 77.69 86 ASP A N 1
ATOM 636 C CA . ASP A 1 86 ? 25.811 -12.241 -17.061 1.00 77.69 86 ASP A CA 1
ATOM 637 C C . ASP A 1 86 ? 24.373 -11.901 -17.485 1.00 77.69 86 ASP A C 1
ATOM 639 O O . ASP A 1 86 ? 23.596 -12.807 -17.793 1.00 77.69 86 ASP A O 1
ATOM 643 N N . LYS A 1 87 ? 23.969 -10.618 -17.489 1.00 84.56 87 LYS A N 1
ATOM 644 C CA . LYS A 1 87 ? 22.585 -10.202 -17.804 1.00 84.56 87 LYS A CA 1
ATOM 645 C C . LYS A 1 87 ? 22.517 -8.815 -18.441 1.00 84.56 87 LYS A C 1
ATOM 647 O O . LYS A 1 87 ? 23.107 -7.858 -17.941 1.00 84.56 87 LYS A O 1
ATOM 652 N N . ALA A 1 88 ? 21.706 -8.687 -19.492 1.00 89.50 88 ALA A N 1
ATOM 653 C CA . ALA A 1 88 ? 21.380 -7.388 -20.072 1.00 89.50 88 ALA A CA 1
ATOM 654 C C . ALA A 1 88 ? 20.594 -6.531 -19.063 1.00 89.50 88 ALA A C 1
ATOM 656 O O . ALA A 1 88 ? 19.664 -7.008 -18.411 1.00 89.50 88 ALA A O 1
ATOM 657 N N . ARG A 1 89 ? 20.956 -5.251 -18.944 1.00 92.25 89 ARG A N 1
ATOM 658 C CA . ARG A 1 89 ? 20.281 -4.267 -18.083 1.00 92.25 89 ARG A CA 1
ATOM 659 C C . ARG A 1 89 ? 19.100 -3.606 -18.785 1.00 92.25 89 ARG A C 1
ATOM 661 O O . ARG A 1 89 ? 18.109 -3.298 -18.128 1.00 92.25 89 ARG A O 1
ATOM 668 N N . ILE A 1 90 ? 19.187 -3.437 -20.105 1.00 94.38 90 ILE A N 1
ATOM 669 C CA . ILE A 1 90 ? 18.097 -2.958 -20.961 1.00 94.38 90 ILE A CA 1
ATOM 670 C C . ILE A 1 90 ? 17.983 -3.903 -22.155 1.00 94.38 90 ILE A C 1
ATOM 672 O O . ILE A 1 90 ? 18.992 -4.292 -22.741 1.00 94.38 90 ILE A O 1
ATOM 676 N N . THR A 1 91 ? 16.759 -4.282 -22.509 1.00 92.75 91 THR A N 1
ATOM 677 C CA . THR A 1 91 ? 16.464 -5.077 -23.708 1.00 92.75 91 THR A CA 1
ATOM 678 C C . THR A 1 91 ? 15.357 -4.407 -24.507 1.00 92.75 91 THR A C 1
ATOM 680 O O . THR A 1 91 ? 14.289 -4.142 -23.960 1.00 92.75 91 THR A O 1
ATOM 683 N N . ILE A 1 92 ? 15.584 -4.174 -25.798 1.00 92.56 92 ILE A N 1
ATOM 684 C CA . ILE A 1 92 ? 14.540 -3.773 -26.748 1.00 92.56 92 ILE A CA 1
ATOM 685 C C . ILE A 1 92 ? 14.186 -5.004 -27.577 1.00 92.56 92 ILE A C 1
ATOM 687 O O . ILE A 1 92 ? 14.963 -5.447 -28.419 1.00 92.56 92 ILE A O 1
ATOM 691 N N . HIS A 1 93 ? 13.027 -5.589 -27.294 1.00 90.94 93 HIS A N 1
ATOM 692 C CA . HIS A 1 93 ? 12.544 -6.798 -27.953 1.00 90.94 93 HIS A CA 1
ATOM 693 C C . HIS A 1 93 ? 11.920 -6.466 -29.325 1.00 90.94 93 HIS A C 1
ATOM 695 O O . HIS A 1 93 ? 11.270 -5.423 -29.438 1.00 90.94 93 HIS A O 1
ATOM 701 N N . PRO A 1 94 ? 11.990 -7.356 -30.340 1.00 87.75 94 PRO A N 1
ATOM 702 C CA . PRO A 1 94 ? 11.373 -7.132 -31.657 1.00 87.75 94 PRO A CA 1
ATOM 703 C C . PRO A 1 94 ? 9.869 -6.832 -31.621 1.00 87.75 94 PRO A C 1
ATOM 705 O O . PRO A 1 94 ? 9.330 -6.197 -32.518 1.00 87.75 94 PRO A O 1
ATOM 708 N N . SER A 1 95 ? 9.179 -7.235 -30.550 1.00 90.06 95 SER A N 1
ATOM 709 C CA . SER A 1 95 ? 7.768 -6.895 -30.324 1.00 90.06 95 SER A CA 1
ATOM 710 C C . SER A 1 95 ? 7.530 -5.438 -29.886 1.00 90.06 95 SER A C 1
ATOM 712 O O . SER A 1 95 ? 6.423 -5.118 -29.460 1.00 90.06 95 SER A O 1
ATOM 714 N N . GLY A 1 96 ? 8.563 -4.592 -29.849 1.00 87.88 96 GLY A N 1
ATOM 715 C CA . GLY A 1 96 ? 8.500 -3.207 -29.369 1.00 87.88 96 GLY A CA 1
ATOM 716 C C . GLY A 1 96 ? 8.483 -3.049 -27.844 1.00 87.88 96 GLY A C 1
ATOM 717 O O . GLY A 1 96 ? 8.333 -1.936 -27.347 1.00 87.88 96 GLY A O 1
ATOM 718 N N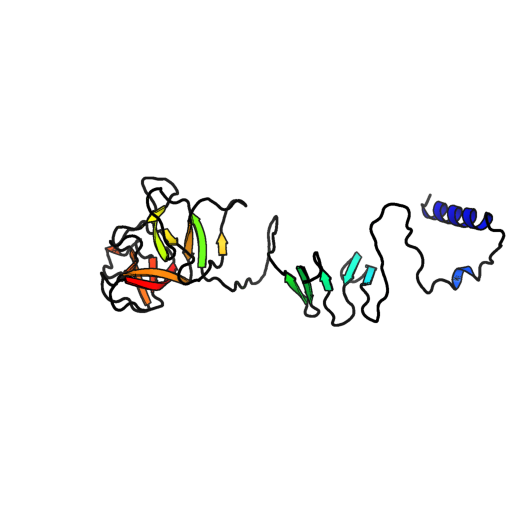 . LYS A 1 97 ? 8.632 -4.138 -27.078 1.00 92.81 97 LYS A N 1
ATOM 719 C CA . LYS A 1 97 ? 8.710 -4.065 -25.611 1.00 92.81 97 LYS A CA 1
ATOM 720 C C . LYS A 1 97 ? 10.118 -3.669 -25.190 1.00 92.81 97 LYS A C 1
ATOM 722 O O . LYS A 1 97 ? 11.086 -4.282 -25.635 1.00 92.81 97 LYS A O 1
ATOM 727 N N . VAL A 1 98 ? 10.209 -2.711 -24.276 1.00 94.50 98 VAL A N 1
ATOM 728 C CA . VAL A 1 98 ? 11.455 -2.376 -23.586 1.00 94.50 98 VAL A CA 1
ATOM 729 C C . VAL A 1 98 ? 11.401 -2.980 -22.190 1.00 94.50 98 VAL A C 1
ATOM 731 O O . VAL A 1 98 ? 10.450 -2.738 -21.4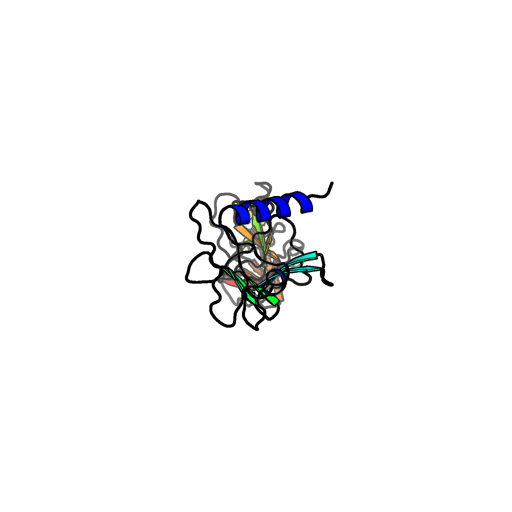49 1.00 94.50 98 VAL A O 1
ATOM 734 N N . ALA A 1 99 ? 12.401 -3.783 -21.844 1.00 94.06 99 ALA A N 1
ATOM 735 C CA . ALA A 1 99 ? 12.558 -4.360 -20.517 1.00 94.06 99 ALA A CA 1
ATOM 736 C C . ALA A 1 99 ? 13.775 -3.751 -19.820 1.00 94.06 99 ALA A C 1
ATOM 738 O O . ALA A 1 99 ? 14.840 -3.610 -20.425 1.00 94.06 99 ALA A O 1
ATOM 739 N N . LEU A 1 100 ? 13.607 -3.431 -18.539 1.00 94.44 100 LEU A N 1
ATOM 740 C CA . LEU A 1 100 ? 14.663 -2.986 -17.637 1.00 94.44 100 LEU A CA 1
ATOM 741 C C . LEU A 1 100 ? 14.898 -4.099 -16.616 1.00 94.44 100 LEU A C 1
ATOM 743 O O . LEU A 1 100 ? 13.948 -4.608 -16.029 1.00 94.44 100 LEU A O 1
ATOM 747 N N . GLY A 1 101 ? 16.152 -4.493 -16.413 1.00 90.31 101 GLY A N 1
ATOM 748 C CA . GLY A 1 101 ? 16.505 -5.594 -15.511 1.00 90.31 101 GLY A CA 1
ATOM 749 C C . GLY A 1 101 ? 16.465 -5.240 -14.019 1.00 90.31 101 GLY A C 1
ATOM 750 O O . GLY A 1 101 ? 16.753 -6.103 -13.195 1.00 90.31 101 GLY A O 1
ATOM 751 N N . ASN A 1 102 ? 16.182 -3.980 -13.675 1.00 89.50 102 ASN A N 1
ATOM 752 C CA . ASN A 1 102 ? 16.094 -3.482 -12.302 1.00 89.50 102 ASN A CA 1
ATOM 753 C C . ASN A 1 102 ? 15.049 -2.345 -12.216 1.00 89.50 102 ASN A C 1
ATOM 755 O O . ASN A 1 102 ? 13.882 -2.581 -12.515 1.00 89.50 102 ASN A O 1
ATOM 759 N N . SER A 1 103 ? 15.448 -1.119 -11.865 1.00 90.81 103 SER A N 1
ATOM 760 C CA . SER A 1 103 ? 14.565 0.039 -11.703 1.00 90.81 103 SER A CA 1
ATOM 761 C C . SER A 1 103 ? 14.658 1.040 -12.862 1.00 90.81 103 SER A C 1
ATOM 763 O O . SER A 1 103 ? 15.649 1.096 -13.593 1.00 90.81 103 SER A O 1
ATOM 765 N N . LEU A 1 104 ? 13.607 1.851 -13.012 1.00 93.38 104 LEU A N 1
ATOM 766 C CA . LEU A 1 104 ? 13.581 3.037 -13.865 1.00 93.38 104 LEU A CA 1
ATOM 767 C C . LEU A 1 104 ? 13.588 4.281 -12.973 1.00 93.38 104 LEU A C 1
ATOM 769 O O . LEU A 1 104 ? 12.610 4.528 -12.273 1.00 93.38 104 LEU A O 1
ATOM 773 N N . ALA A 1 105 ? 14.664 5.064 -13.015 1.00 91.94 105 ALA A N 1
ATOM 774 C CA . ALA A 1 105 ? 14.714 6.384 -12.394 1.00 91.94 105 ALA A CA 1
ATOM 775 C C . ALA A 1 105 ? 14.452 7.455 -13.462 1.00 91.94 105 ALA A C 1
ATOM 777 O O . ALA A 1 105 ? 15.164 7.512 -14.466 1.00 91.94 105 ALA A O 1
ATOM 778 N N . VAL A 1 106 ? 13.433 8.293 -13.259 1.00 92.94 106 VAL A N 1
ATOM 779 C CA . VAL A 1 106 ? 13.081 9.388 -14.175 1.00 92.94 106 VAL A CA 1
ATOM 780 C C . VAL A 1 106 ? 13.226 10.709 -13.435 1.00 92.94 106 VAL A C 1
ATOM 782 O O . VAL A 1 106 ? 12.430 11.011 -12.553 1.00 92.94 106 VAL A O 1
ATOM 785 N N . ASN A 1 107 ? 14.229 11.506 -13.808 1.00 92.94 107 ASN A N 1
ATOM 786 C CA . ASN A 1 107 ? 14.372 12.877 -13.320 1.00 92.94 107 ASN A CA 1
ATOM 787 C C . ASN A 1 107 ? 13.434 13.800 -14.117 1.00 92.94 107 ASN A C 1
ATOM 789 O O . ASN A 1 107 ? 13.836 14.415 -15.106 1.00 92.94 107 ASN A O 1
ATOM 793 N N . GLY A 1 108 ? 12.153 13.794 -13.744 1.00 91.31 108 GLY A N 1
ATOM 794 C CA . GLY A 1 108 ? 11.094 14.553 -14.402 1.00 91.31 108 GLY A CA 1
ATOM 795 C C . GLY A 1 108 ? 9.774 13.787 -14.465 1.00 91.31 108 GLY A C 1
ATOM 796 O O . GLY A 1 108 ? 9.479 12.932 -13.633 1.00 91.31 108 GLY A O 1
ATOM 797 N N . THR A 1 109 ? 8.967 14.088 -15.478 1.00 93.75 109 THR A N 1
ATOM 798 C CA . THR A 1 109 ? 7.629 13.507 -15.627 1.00 93.75 109 THR A CA 1
ATOM 799 C C . THR A 1 109 ? 7.651 12.262 -16.507 1.00 93.75 109 THR A C 1
ATOM 801 O O . THR A 1 109 ? 8.175 12.284 -17.619 1.00 93.75 109 THR A O 1
ATOM 804 N N . THR A 1 110 ? 6.994 11.193 -16.051 1.00 94.56 110 THR A N 1
ATOM 805 C CA . THR A 1 110 ? 6.624 10.052 -16.902 1.00 94.56 110 THR A CA 1
ATOM 806 C C . THR A 1 110 ? 5.173 10.197 -17.350 1.00 94.56 110 THR A C 1
ATOM 808 O O . THR A 1 110 ? 4.298 10.501 -16.545 1.00 94.56 110 THR A O 1
ATOM 811 N N . THR A 1 111 ? 4.886 9.946 -18.627 1.00 96.12 111 THR A N 1
ATOM 812 C CA . THR A 1 111 ? 3.515 9.887 -19.152 1.00 96.12 111 THR A CA 1
ATOM 813 C C . THR A 1 111 ? 3.275 8.529 -19.799 1.00 96.12 111 THR A C 1
ATOM 815 O O . THR A 1 111 ? 4.027 8.106 -20.672 1.00 96.12 111 THR A O 1
ATOM 818 N N . THR A 1 112 ? 2.205 7.850 -19.391 1.00 96.06 112 THR A N 1
ATOM 819 C CA . THR A 1 112 ? 1.718 6.617 -20.019 1.00 96.06 112 THR A CA 1
ATOM 820 C C . THR A 1 112 ? 0.203 6.686 -20.149 1.00 96.06 112 THR A C 1
ATOM 822 O O . THR A 1 112 ? -0.462 7.340 -19.349 1.00 96.06 112 THR A O 1
ATOM 825 N N . LYS A 1 113 ? -0.361 6.005 -21.149 1.00 97.00 113 LYS A N 1
ATOM 826 C CA . LYS A 1 113 ? -1.821 5.885 -21.277 1.00 97.00 113 LYS A CA 1
ATOM 827 C C . LYS A 1 113 ? -2.403 4.995 -20.180 1.00 97.00 113 LYS A C 1
ATOM 829 O O . LYS A 1 113 ? -3.477 5.278 -19.667 1.00 97.00 113 LYS A O 1
ATOM 834 N N . ILE A 1 114 ? -1.710 3.899 -19.871 1.00 96.38 114 ILE A N 1
ATOM 835 C CA . ILE A 1 114 ? -2.141 2.875 -18.916 1.00 96.38 114 ILE A CA 1
ATOM 836 C C . ILE A 1 114 ? -0.906 2.408 -18.143 1.00 96.38 114 ILE A C 1
ATOM 838 O O . ILE A 1 114 ? 0.121 2.089 -18.747 1.00 96.38 114 ILE A O 1
ATOM 842 N N . LEU A 1 115 ? -1.013 2.360 -16.814 1.00 95.38 115 LEU A N 1
ATOM 843 C CA . LEU A 1 115 ? -0.004 1.798 -15.919 1.00 95.38 115 LEU A CA 1
ATOM 844 C C . LEU A 1 115 ? -0.574 0.548 -15.243 1.00 95.38 115 LEU A C 1
ATOM 846 O O . LEU A 1 115 ? -1.655 0.590 -14.661 1.00 95.38 115 LEU A O 1
ATOM 850 N N . THR A 1 116 ? 0.154 -0.563 -15.310 1.00 95.62 116 THR A N 1
ATOM 851 C CA . THR A 1 116 ? -0.161 -1.791 -14.571 1.00 95.62 116 THR A CA 1
ATOM 852 C C . THR A 1 116 ? 0.972 -2.075 -13.600 1.00 95.62 116 THR A C 1
ATOM 854 O O . THR A 1 116 ? 2.114 -2.241 -14.021 1.00 95.62 116 THR A O 1
ATOM 857 N N . VAL A 1 117 ? 0.646 -2.137 -12.311 1.00 94.56 117 VAL A N 1
ATOM 858 C CA . VAL A 1 117 ? 1.577 -2.486 -11.233 1.00 94.56 117 VAL A CA 1
ATOM 859 C C . VAL A 1 117 ? 1.358 -3.947 -10.849 1.00 94.56 117 VAL A C 1
ATOM 861 O O . VAL A 1 117 ? 0.220 -4.387 -10.691 1.00 94.56 117 VAL A O 1
ATOM 864 N N . ILE A 1 118 ? 2.447 -4.704 -10.708 1.00 93.00 118 ILE A N 1
ATOM 865 C CA . ILE A 1 118 ? 2.437 -6.114 -10.305 1.00 93.00 118 ILE A CA 1
ATOM 866 C C . ILE A 1 118 ? 3.357 -6.264 -9.093 1.00 93.00 118 ILE A C 1
ATOM 868 O O . ILE A 1 118 ? 4.443 -5.694 -9.074 1.00 93.00 118 ILE A O 1
ATOM 872 N N . GLY A 1 119 ? 2.930 -7.042 -8.095 1.00 89.69 119 GLY A N 1
ATOM 873 C CA . GLY A 1 119 ? 3.709 -7.313 -6.879 1.00 89.69 119 GLY A CA 1
ATOM 874 C C . GLY A 1 119 ? 3.308 -6.487 -5.652 1.00 89.69 119 GLY A C 1
ATOM 875 O O . GLY A 1 119 ? 3.739 -6.826 -4.555 1.00 89.69 119 GLY A O 1
ATOM 876 N N . GLY A 1 120 ? 2.442 -5.482 -5.817 1.00 93.19 120 GLY A N 1
ATOM 877 C CA . GLY A 1 120 ? 1.829 -4.720 -4.724 1.00 93.19 120 GLY A CA 1
ATOM 878 C C . GLY A 1 120 ? 0.378 -4.333 -5.017 1.00 93.19 120 GLY A C 1
ATOM 879 O O . GLY A 1 120 ? -0.113 -4.575 -6.125 1.00 93.19 120 GLY A O 1
ATOM 880 N N . SER A 1 121 ? -0.348 -3.799 -4.027 1.00 94.00 121 SER A N 1
ATOM 881 C CA . SER A 1 121 ? -1.810 -3.618 -4.154 1.00 94.00 121 SER A CA 1
ATOM 882 C C . SER A 1 121 ? -2.447 -2.430 -3.436 1.00 94.00 121 SER A C 1
ATOM 884 O O . SER A 1 121 ? -3.681 -2.358 -3.384 1.00 94.00 121 SER A O 1
ATOM 886 N N . ASP A 1 122 ? -1.649 -1.515 -2.905 1.00 96.44 122 ASP A N 1
ATOM 887 C CA . ASP A 1 122 ? -2.118 -0.283 -2.274 1.00 96.44 122 ASP A CA 1
ATOM 888 C C . ASP A 1 122 ? -1.422 0.964 -2.851 1.00 96.44 122 ASP A C 1
ATOM 890 O O . ASP A 1 122 ? -0.455 0.881 -3.617 1.00 96.44 122 ASP A O 1
ATOM 894 N N . VAL A 1 123 ? -1.987 2.120 -2.514 1.00 96.81 123 VAL A N 1
ATOM 895 C CA . VAL A 1 123 ? -1.364 3.435 -2.637 1.00 96.81 123 VAL A CA 1
ATOM 896 C C . VAL A 1 123 ? -0.997 3.865 -1.228 1.00 96.81 123 VAL A C 1
ATOM 898 O O . VAL A 1 123 ? -1.869 3.944 -0.355 1.00 96.81 123 VAL A O 1
ATOM 901 N N . ALA A 1 124 ? 0.287 4.107 -1.013 1.00 95.81 124 ALA A N 1
ATOM 902 C CA . ALA A 1 124 ? 0.842 4.361 0.297 1.00 95.81 124 ALA A CA 1
ATOM 903 C C . ALA A 1 124 ? 1.763 5.581 0.302 1.00 95.81 124 ALA A C 1
ATOM 905 O O . ALA A 1 124 ? 2.343 5.948 -0.719 1.00 95.81 124 ALA A O 1
ATOM 906 N N . GLU A 1 125 ? 1.923 6.184 1.473 1.00 94.69 125 GLU A N 1
ATOM 907 C CA . GLU A 1 125 ? 2.854 7.289 1.702 1.00 94.69 125 GLU A CA 1
ATOM 908 C C . GLU A 1 125 ? 3.672 7.026 2.966 1.00 94.69 125 GLU A C 1
ATOM 910 O O . GLU A 1 125 ? 3.172 6.400 3.906 1.00 94.69 125 GLU A O 1
ATOM 915 N N . PRO A 1 126 ? 4.936 7.464 3.020 1.00 94.12 126 PRO A N 1
ATOM 916 C CA . PRO A 1 126 ? 5.714 7.404 4.242 1.00 94.12 1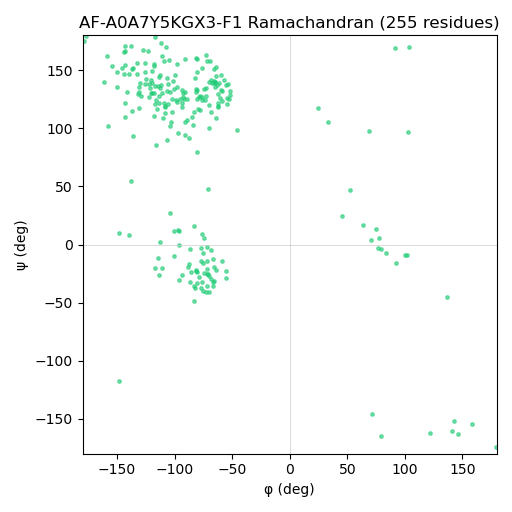26 PRO A CA 1
ATOM 917 C C . PRO A 1 126 ? 5.271 8.510 5.211 1.00 94.12 126 PRO A C 1
ATOM 919 O O . PRO A 1 126 ? 5.268 9.688 4.860 1.00 94.12 126 PRO A O 1
ATOM 922 N N . PHE A 1 127 ? 4.945 8.134 6.450 1.00 92.62 127 PHE A N 1
ATOM 923 C CA . PHE A 1 127 ? 4.615 9.078 7.520 1.00 92.62 127 PHE A CA 1
ATOM 924 C C . PHE A 1 127 ? 5.573 8.950 8.701 1.00 92.62 127 PHE A C 1
ATOM 926 O O . PHE A 1 127 ? 5.853 7.825 9.140 1.00 92.62 127 PHE A O 1
ATOM 933 N N . PRO A 1 128 ? 6.005 10.079 9.291 1.00 92.38 128 PRO A N 1
ATOM 934 C CA . PRO A 1 128 ? 6.742 10.048 10.539 1.00 92.38 128 PRO A CA 1
ATOM 935 C C . PRO A 1 128 ? 5.847 9.505 11.657 1.00 92.38 128 PRO A C 1
ATOM 937 O O . PRO A 1 128 ? 4.662 9.829 11.770 1.00 92.38 128 PRO A O 1
ATOM 940 N N . ILE A 1 129 ? 6.438 8.678 12.511 1.00 91.12 129 ILE A N 1
ATOM 941 C CA . ILE A 1 129 ? 5.753 8.036 13.630 1.00 91.12 129 ILE A CA 1
ATOM 942 C C . ILE A 1 129 ? 6.182 8.712 14.935 1.00 91.12 129 ILE A C 1
ATOM 944 O O . ILE A 1 129 ? 7.353 9.052 15.114 1.00 91.12 129 ILE A O 1
ATOM 948 N N . ALA A 1 130 ? 5.233 8.959 15.837 1.00 88.38 130 ALA A N 1
ATOM 949 C CA . ALA A 1 130 ? 5.539 9.439 17.181 1.00 88.38 130 ALA A CA 1
ATOM 950 C C . ALA A 1 130 ? 6.365 8.386 17.947 1.00 88.38 130 ALA A C 1
ATOM 952 O O . ALA A 1 130 ? 6.088 7.191 17.862 1.00 88.38 130 ALA A O 1
ATOM 953 N N . GLU A 1 131 ? 7.392 8.820 18.679 1.00 76.12 131 GLU A N 1
ATOM 954 C CA . GLU A 1 131 ? 8.275 7.914 19.425 1.00 76.12 131 GLU A CA 1
ATOM 955 C C . GLU A 1 131 ? 7.499 7.088 20.466 1.00 76.12 131 GLU A C 1
ATOM 957 O O . GLU A 1 131 ? 6.554 7.580 21.084 1.00 76.12 131 GLU A O 1
ATOM 962 N N . GLY A 1 132 ? 7.928 5.844 20.698 1.00 72.12 132 GLY A N 1
ATOM 963 C CA . GLY A 1 132 ? 7.478 5.043 21.842 1.00 72.12 132 GLY A CA 1
ATOM 964 C C . GLY A 1 132 ? 7.151 3.588 21.523 1.00 72.12 132 GLY A C 1
ATOM 965 O O . GLY A 1 132 ? 7.613 2.707 22.243 1.00 72.12 132 GLY A O 1
ATOM 966 N N . ASP A 1 133 ? 6.418 3.314 20.440 1.00 69.31 133 ASP A N 1
ATOM 967 C CA . ASP A 1 133 ? 5.959 1.954 20.134 1.00 69.31 133 ASP A CA 1
ATOM 968 C C . ASP A 1 133 ? 6.543 1.414 18.824 1.00 69.31 133 ASP A C 1
ATOM 970 O O . ASP A 1 133 ? 6.497 2.098 17.797 1.00 69.31 133 ASP A O 1
ATOM 974 N N . PRO A 1 134 ? 6.998 0.149 18.798 1.00 81.44 134 PRO A N 1
ATOM 975 C CA . PRO A 1 134 ? 7.150 -0.582 17.550 1.00 81.44 134 PRO A CA 1
ATOM 976 C C . PRO A 1 134 ? 5.793 -0.657 16.842 1.00 81.44 134 PRO A C 1
ATOM 978 O O . PRO A 1 134 ? 4.822 -1.161 17.409 1.00 81.44 134 PRO A O 1
ATOM 981 N N . ILE A 1 135 ? 5.724 -0.183 15.598 1.00 91.88 135 ILE A N 1
ATOM 982 C CA . ILE A 1 135 ? 4.510 -0.274 14.783 1.00 91.88 135 ILE A CA 1
ATOM 983 C C . ILE A 1 135 ? 4.702 -1.390 13.750 1.00 91.88 135 ILE A C 1
ATOM 985 O O . ILE A 1 135 ? 5.414 -1.190 12.764 1.00 91.88 135 ILE A O 1
ATOM 989 N N . PRO A 1 136 ? 4.120 -2.583 13.965 1.00 95.12 136 PRO A N 1
ATOM 990 C CA . PRO A 1 136 ? 4.260 -3.681 13.021 1.00 95.12 136 PRO A CA 1
ATOM 991 C C . PRO A 1 136 ? 3.464 -3.416 11.741 1.00 95.12 136 PRO A C 1
ATOM 993 O O . PRO A 1 136 ? 2.472 -2.683 11.731 1.00 95.12 136 PRO A O 1
ATOM 996 N N . ALA A 1 137 ? 3.862 -4.084 10.659 1.00 96.81 137 ALA A N 1
ATOM 997 C CA . ALA A 1 137 ? 3.074 -4.097 9.437 1.00 96.81 137 ALA A CA 1
ATOM 998 C C . ALA A 1 137 ? 1.658 -4.636 9.710 1.00 96.81 137 ALA A C 1
ATOM 1000 O O . ALA A 1 137 ? 1.466 -5.576 10.483 1.00 96.81 137 ALA A O 1
ATOM 1001 N N . GLY A 1 138 ? 0.664 -4.037 9.061 1.00 98.00 138 GLY A N 1
ATOM 1002 C CA . GLY A 1 138 ? -0.755 -4.316 9.255 1.00 98.00 138 GLY A CA 1
ATOM 1003 C C . GLY A 1 138 ? -1.389 -3.577 10.430 1.00 98.00 138 GLY A C 1
ATOM 1004 O O . GLY A 1 138 ? -2.609 -3.626 10.576 1.00 98.00 138 GLY A O 1
ATOM 1005 N N . ALA A 1 139 ? -0.614 -2.870 11.256 1.00 98.19 139 ALA A N 1
ATOM 1006 C CA . ALA A 1 139 ? -1.178 -2.071 12.333 1.00 98.19 139 ALA A CA 1
ATOM 1007 C C . ALA A 1 139 ? -1.972 -0.874 11.800 1.00 98.19 139 ALA A C 1
ATOM 1009 O O . ALA A 1 139 ? -1.545 -0.179 10.878 1.00 98.19 139 ALA A O 1
ATOM 1010 N N . VAL A 1 140 ? -3.115 -0.607 12.425 1.00 98.25 140 VAL A N 1
ATOM 1011 C CA . VAL A 1 140 ? -3.929 0.582 12.184 1.00 98.25 140 VAL A CA 1
ATOM 1012 C C . VAL A 1 140 ? -3.354 1.759 12.962 1.00 98.25 140 VAL A C 1
ATOM 1014 O O . VAL A 1 140 ? -3.095 1.668 14.166 1.00 98.25 140 VAL A O 1
ATOM 1017 N N . VAL A 1 141 ? -3.195 2.886 12.278 1.00 97.50 141 VAL A N 1
ATOM 1018 C CA . VAL A 1 141 ? -2.638 4.114 12.848 1.00 97.50 141 VAL A CA 1
ATOM 1019 C C . VAL A 1 141 ? -3.649 5.254 12.808 1.00 97.50 141 VAL A C 1
ATOM 1021 O O . VAL A 1 141 ? -4.584 5.268 12.004 1.00 97.50 141 VAL A O 1
ATOM 1024 N N . VAL A 1 142 ? -3.465 6.209 13.712 1.00 97.19 142 VAL A N 1
ATOM 1025 C CA . VAL A 1 142 ? -4.267 7.429 13.833 1.00 97.19 142 VAL A CA 1
ATOM 1026 C C . VAL A 1 142 ? -3.361 8.656 13.809 1.00 97.19 142 VAL A C 1
ATOM 1028 O O . VAL A 1 142 ? -2.186 8.572 14.176 1.00 97.19 142 VAL A O 1
ATOM 1031 N N . ILE A 1 143 ? -3.918 9.801 13.419 1.00 96.56 143 ILE A N 1
ATOM 1032 C CA . ILE A 1 143 ? -3.246 11.102 13.506 1.00 96.56 143 ILE A CA 1
ATOM 1033 C C . ILE A 1 143 ? -2.946 11.423 14.976 1.00 96.56 143 ILE A C 1
ATOM 1035 O O . ILE A 1 143 ? -3.831 11.348 15.839 1.00 96.56 143 ILE A O 1
ATOM 1039 N N . ASP A 1 144 ? -1.697 11.790 15.271 1.00 95.25 144 ASP A N 1
ATOM 1040 C CA . ASP A 1 144 ? -1.311 12.239 16.602 1.00 95.25 144 ASP A CA 1
ATOM 1041 C C . ASP A 1 144 ? -1.599 13.733 16.793 1.00 95.25 144 ASP A C 1
ATOM 1043 O O . ASP A 1 144 ? -0.914 14.598 16.258 1.00 95.25 144 ASP A O 1
ATOM 1047 N N . GLU A 1 145 ? -2.596 14.049 17.618 1.00 94.19 145 GLU A N 1
ATOM 1048 C CA . GLU A 1 145 ? -2.943 15.437 17.965 1.00 94.19 145 GLU A CA 1
ATOM 1049 C C . GLU A 1 145 ? -1.830 16.163 18.735 1.00 94.19 145 GLU A C 1
ATOM 1051 O O . GLU A 1 145 ? -1.801 17.391 18.749 1.00 94.19 145 GLU A O 1
ATOM 1056 N N . GLN A 1 146 ? -0.928 15.426 19.392 1.00 93.25 146 GLN A N 1
ATOM 1057 C CA . GLN A 1 146 ? 0.159 16.005 20.188 1.00 93.25 146 GLN A CA 1
ATOM 1058 C C . GLN A 1 146 ? 1.416 16.292 19.354 1.00 93.25 146 GLN A C 1
ATOM 1060 O O . GLN A 1 146 ? 2.267 17.069 19.786 1.00 93.25 146 GLN A O 1
ATOM 1065 N N . SER A 1 147 ? 1.518 15.702 18.159 1.00 90.88 147 SER A N 1
ATOM 1066 C CA . SER A 1 147 ? 2.703 15.759 17.300 1.00 90.88 147 SER A CA 1
ATOM 1067 C C . SER A 1 147 ? 2.288 16.024 15.854 1.00 90.88 147 SER A C 1
ATOM 1069 O O . SER A 1 147 ? 1.988 15.100 15.100 1.00 90.88 147 SER A O 1
ATOM 1071 N N . ALA A 1 148 ? 2.275 17.297 15.455 1.00 89.62 148 ALA A N 1
ATOM 1072 C CA . ALA A 1 148 ? 1.804 17.712 14.134 1.00 89.62 148 ALA A CA 1
ATOM 1073 C C . ALA A 1 148 ? 2.479 16.930 12.988 1.00 89.62 148 ALA A C 1
ATOM 1075 O O . ALA A 1 148 ? 3.704 16.837 12.919 1.00 89.62 148 ALA A O 1
ATOM 1076 N N . GLY A 1 149 ? 1.662 16.372 12.089 1.00 89.56 149 GLY A N 1
ATOM 1077 C CA . GLY A 1 149 ? 2.119 15.596 10.930 1.00 89.56 149 GLY A CA 1
ATOM 1078 C C . GLY A 1 149 ? 2.589 14.170 11.239 1.00 89.56 149 GLY A C 1
ATOM 1079 O O . GLY A 1 149 ? 2.915 13.447 10.301 1.00 89.56 149 GLY A O 1
ATOM 1080 N N . LYS A 1 150 ? 2.612 13.745 12.512 1.00 93.88 150 LYS A N 1
ATOM 1081 C CA . LYS A 1 150 ? 2.974 12.376 12.899 1.00 93.88 150 LYS A CA 1
ATOM 1082 C C . LYS A 1 150 ? 1.750 11.500 13.125 1.00 93.88 150 LYS A C 1
ATOM 1084 O O . LYS A 1 150 ? 0.664 11.969 13.473 1.00 93.88 150 LYS A O 1
ATOM 1089 N N . LEU A 1 151 ? 1.962 10.200 12.975 1.00 95.44 151 LEU A N 1
ATOM 1090 C CA . LEU A 1 151 ? 0.977 9.176 13.298 1.00 95.44 151 LEU A CA 1
ATOM 1091 C C . LEU A 1 151 ? 1.409 8.364 14.519 1.00 95.44 151 LEU A C 1
ATOM 1093 O O . LEU A 1 151 ? 2.581 8.340 14.900 1.00 95.44 151 LEU A O 1
ATOM 1097 N N . LYS A 1 152 ? 0.451 7.662 15.118 1.00 95.50 152 LYS A N 1
ATOM 1098 C CA . LYS A 1 152 ? 0.679 6.716 16.215 1.00 95.50 152 LYS A CA 1
ATOM 1099 C C . LYS A 1 152 ? -0.257 5.520 16.112 1.00 95.50 152 LYS A C 1
ATOM 1101 O O . LYS A 1 152 ? -1.252 5.568 15.390 1.00 95.50 152 LYS A O 1
ATOM 1106 N N . LEU A 1 153 ? 0.035 4.455 16.857 1.00 96.19 153 LEU A N 1
ATOM 1107 C CA . LEU A 1 153 ? -0.861 3.301 16.962 1.00 96.19 153 LEU A CA 1
ATOM 1108 C C . LEU A 1 153 ? -2.258 3.726 17.425 1.00 96.19 153 LEU A C 1
ATOM 1110 O O . LEU A 1 153 ? -2.408 4.521 18.359 1.00 96.19 153 LEU A O 1
ATOM 1114 N N . CYS A 1 154 ? -3.291 3.163 16.797 1.00 95.81 154 CYS A N 1
ATOM 1115 C CA . CYS A 1 154 ? -4.646 3.310 17.307 1.00 95.81 154 CYS A CA 1
ATOM 1116 C C . CYS A 1 154 ? -4.761 2.595 18.664 1.00 95.81 154 CYS A C 1
ATOM 1118 O O . CYS A 1 154 ? -4.199 1.521 18.853 1.00 95.81 154 CYS A O 1
ATOM 1120 N N . ARG A 1 155 ? -5.458 3.198 19.631 1.00 96.06 155 ARG A N 1
ATOM 1121 C CA . ARG A 1 155 ? -5.696 2.619 20.974 1.00 96.06 155 ARG A CA 1
ATOM 1122 C C . ARG A 1 155 ? -7.122 2.873 21.477 1.00 96.06 155 ARG A C 1
ATOM 1124 O O . ARG A 1 155 ? -7.433 2.664 22.646 1.00 96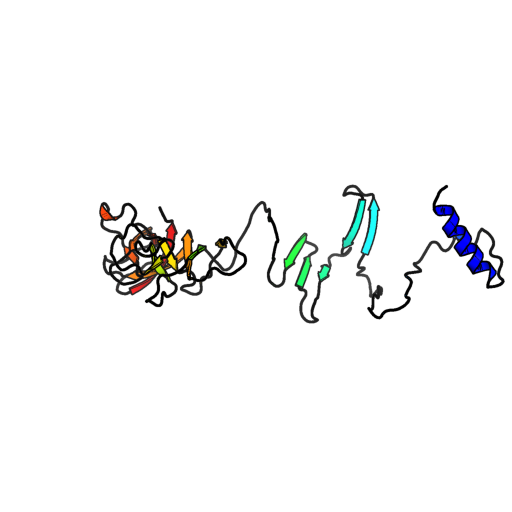.06 155 ARG A O 1
ATOM 1131 N N . LYS A 1 156 ? -7.980 3.400 20.605 1.00 97.56 156 LYS A N 1
ATOM 1132 C CA . LYS A 1 156 ? -9.339 3.840 20.912 1.00 97.56 156 LYS A CA 1
ATOM 1133 C C . LYS A 1 156 ? -10.275 3.266 19.858 1.00 97.56 156 LYS A C 1
ATOM 1135 O O . LYS A 1 156 ? -10.028 3.416 18.662 1.00 97.56 156 LYS A O 1
ATOM 1140 N N . ALA A 1 157 ? -11.355 2.637 20.308 1.00 98.25 157 ALA A N 1
ATOM 1141 C CA . ALA A 1 157 ? -12.425 2.194 19.428 1.00 98.25 157 ALA A CA 1
ATOM 1142 C C . ALA A 1 157 ? -13.128 3.395 18.774 1.00 98.25 157 ALA A C 1
ATOM 1144 O O . ALA A 1 157 ? -13.371 4.392 19.458 1.00 98.25 157 ALA A O 1
ATOM 1145 N N . TYR A 1 158 ? -13.475 3.283 17.488 1.00 98.00 158 TYR A N 1
ATOM 1146 C CA . TYR A 1 158 ? -14.129 4.355 16.721 1.00 98.00 158 TYR A CA 1
ATOM 1147 C C . TYR A 1 158 ? -13.383 5.700 16.797 1.00 98.00 158 TYR A C 1
ATOM 1149 O O . TYR A 1 158 ? -13.961 6.752 17.074 1.00 98.00 158 TYR A O 1
ATOM 1157 N N . ASP A 1 159 ? -12.066 5.671 16.607 1.00 97.88 159 ASP A N 1
ATOM 1158 C CA . ASP A 1 159 ? -11.259 6.883 16.543 1.00 97.88 159 ASP A CA 1
ATOM 1159 C C . ASP A 1 159 ? -11.419 7.532 15.167 1.00 97.88 159 ASP A C 1
ATOM 1161 O O . ASP A 1 159 ? -11.019 6.970 14.147 1.00 97.88 159 ASP A O 1
ATOM 1165 N N . THR A 1 160 ? -11.987 8.736 15.145 1.00 97.00 160 THR A N 1
ATOM 1166 C CA . THR A 1 160 ? -12.230 9.496 13.913 1.00 97.00 160 THR A CA 1
ATOM 1167 C C . THR A 1 160 ? -10.955 10.055 13.282 1.00 97.00 160 THR A C 1
ATOM 1169 O O . THR A 1 160 ? -11.003 10.719 12.256 1.00 97.00 160 THR A O 1
ATOM 1172 N N . ARG A 1 161 ? -9.802 9.838 13.919 1.00 96.88 161 ARG A N 1
ATOM 1173 C CA . ARG A 1 161 ? -8.482 10.237 13.420 1.00 96.88 161 ARG A CA 1
ATOM 1174 C C . ARG A 1 161 ? -7.769 9.104 12.692 1.00 96.88 161 ARG A C 1
ATOM 1176 O O . ARG A 1 161 ? -6.559 9.190 12.498 1.00 96.88 161 ARG A O 1
ATOM 1183 N N . VAL A 1 162 ? -8.465 8.010 12.378 1.00 97.69 162 VAL A N 1
ATOM 1184 C CA . VAL A 1 162 ? -7.896 6.886 11.627 1.00 97.69 162 VAL A CA 1
ATOM 1185 C C . VAL A 1 162 ? -7.254 7.387 10.335 1.00 97.69 162 VAL A C 1
ATOM 1187 O O . VAL A 1 162 ? -7.875 8.091 9.549 1.00 97.69 162 VAL A O 1
ATOM 1190 N N . ALA A 1 163 ? -5.978 7.054 10.156 1.00 96.62 163 ALA A N 1
ATOM 1191 C CA . ALA A 1 163 ? -5.146 7.602 9.086 1.00 96.62 163 ALA A CA 1
ATOM 1192 C C . ALA A 1 163 ? -4.714 6.550 8.062 1.00 96.62 163 ALA A C 1
ATOM 1194 O O . ALA A 1 163 ? -4.174 6.903 7.023 1.00 96.62 163 ALA A O 1
ATOM 1195 N N . GLY A 1 164 ? -4.909 5.263 8.357 1.00 97.56 164 GLY A N 1
ATOM 1196 C CA . GLY A 1 164 ? -4.548 4.172 7.459 1.00 97.56 164 GLY A CA 1
ATOM 1197 C C . GLY A 1 164 ? -3.966 2.973 8.192 1.00 97.56 164 GLY A C 1
ATOM 1198 O O . GLY A 1 164 ? -4.160 2.790 9.399 1.00 97.56 164 GLY A O 1
ATOM 1199 N N . VAL A 1 165 ? -3.259 2.140 7.433 1.00 98.25 165 VAL A N 1
ATOM 1200 C CA . VAL A 1 165 ? -2.662 0.884 7.904 1.00 98.25 165 VAL A CA 1
ATOM 1201 C C . VAL A 1 165 ? -1.202 0.833 7.486 1.00 98.25 165 VAL A C 1
ATOM 1203 O O . VAL A 1 165 ? -0.889 1.178 6.353 1.00 98.25 165 VAL A O 1
ATOM 1206 N N . VAL A 1 166 ? -0.303 0.369 8.349 1.00 97.31 166 VAL A N 1
ATOM 1207 C CA . VAL A 1 166 ? 1.089 0.124 7.946 1.00 97.31 166 VAL A CA 1
ATOM 1208 C C . VAL A 1 166 ? 1.132 -0.961 6.865 1.00 97.31 166 VAL A C 1
ATOM 1210 O O . VAL A 1 166 ? 0.697 -2.088 7.096 1.00 97.31 166 VAL A O 1
ATOM 1213 N N . SER A 1 167 ? 1.646 -0.632 5.681 1.00 96.81 167 SER A N 1
ATOM 1214 C CA . SER A 1 167 ? 1.734 -1.559 4.544 1.00 96.81 167 SER A CA 1
ATOM 1215 C C . SER A 1 167 ? 2.816 -2.633 4.763 1.00 96.81 167 SER A C 1
ATOM 1217 O O . SER A 1 167 ? 3.680 -2.497 5.629 1.00 96.81 167 SER A O 1
ATOM 1219 N N . GLY A 1 168 ? 2.779 -3.725 3.992 1.00 94.94 168 GLY A N 1
ATOM 1220 C CA . GLY A 1 168 ? 3.791 -4.796 4.035 1.00 94.94 168 GLY A CA 1
ATOM 1221 C C . GLY A 1 168 ? 3.396 -6.072 4.790 1.00 94.94 168 GLY A C 1
ATOM 1222 O O . GLY A 1 168 ? 4.111 -7.074 4.724 1.00 94.94 168 GLY A O 1
ATOM 1223 N N . ALA A 1 169 ? 2.264 -6.087 5.502 1.00 96.06 169 ALA A N 1
ATOM 1224 C CA . ALA A 1 169 ? 1.813 -7.290 6.203 1.00 96.06 169 ALA A CA 1
ATOM 1225 C C . ALA A 1 169 ? 1.457 -8.416 5.220 1.00 96.06 169 ALA A C 1
ATOM 1227 O O . ALA A 1 169 ? 1.076 -8.174 4.076 1.00 96.06 169 ALA A O 1
ATOM 1228 N N . GLY A 1 170 ? 1.605 -9.670 5.661 1.00 92.38 170 GLY A N 1
ATOM 1229 C CA . GLY A 1 170 ? 1.315 -10.846 4.830 1.00 92.38 170 GLY A CA 1
ATOM 1230 C C . GLY A 1 170 ? 2.204 -10.986 3.584 1.00 92.38 170 GLY A C 1
ATOM 1231 O O . GLY A 1 170 ? 1.837 -11.713 2.665 1.00 92.38 170 GLY A O 1
ATOM 1232 N N . GLY A 1 171 ? 3.344 -10.281 3.530 1.00 90.75 171 GLY A N 1
ATOM 1233 C CA . GLY A 1 171 ? 4.252 -10.271 2.376 1.00 90.75 171 GLY A CA 1
ATOM 1234 C C . GLY A 1 171 ? 3.742 -9.455 1.185 1.00 90.75 171 GLY A C 1
ATOM 1235 O O . GLY A 1 171 ? 4.268 -9.588 0.081 1.00 90.75 171 GLY A O 1
ATOM 1236 N N . LEU A 1 172 ? 2.704 -8.639 1.388 1.00 91.31 172 LEU A N 1
ATOM 1237 C CA . LEU A 1 172 ? 2.108 -7.808 0.352 1.00 91.31 172 LEU A CA 1
ATOM 1238 C C . LEU A 1 172 ? 2.786 -6.441 0.336 1.00 91.31 172 LEU A C 1
ATOM 1240 O O . LEU A 1 172 ? 2.553 -5.619 1.218 1.00 91.31 172 LEU A O 1
ATOM 1244 N N . ASN A 1 173 ? 3.633 -6.218 -0.665 1.00 93.25 173 ASN A N 1
ATOM 1245 C CA . ASN A 1 173 ? 4.329 -4.947 -0.824 1.00 93.25 173 ASN A CA 1
ATOM 1246 C C . ASN A 1 173 ? 3.363 -3.828 -1.222 1.00 93.25 173 ASN A C 1
ATOM 1248 O O . ASN A 1 173 ? 2.318 -4.098 -1.834 1.00 93.25 173 ASN A O 1
ATOM 1252 N N . PRO A 1 174 ? 3.738 -2.568 -0.961 1.00 95.31 174 PRO A N 1
ATOM 1253 C CA . PRO A 1 174 ? 2.985 -1.462 -1.493 1.00 95.31 174 PRO A CA 1
ATOM 1254 C C . PRO A 1 174 ? 3.024 -1.425 -3.022 1.00 95.31 174 PRO A C 1
ATOM 1256 O O . PRO A 1 174 ? 4.014 -1.816 -3.644 1.00 95.31 174 PRO A O 1
ATOM 1259 N N . GLY A 1 175 ? 1.924 -0.996 -3.640 1.00 95.50 175 GLY A N 1
ATOM 1260 C CA . GLY A 1 175 ? 1.823 -0.908 -5.102 1.00 95.50 175 GLY A CA 1
ATOM 1261 C C . GLY A 1 175 ? 2.427 0.387 -5.640 1.00 95.50 175 GLY A C 1
ATOM 1262 O O . GLY A 1 175 ? 3.221 0.380 -6.579 1.00 95.50 175 GLY A O 1
ATOM 1263 N N . LEU A 1 176 ? 2.050 1.501 -5.023 1.00 95.44 176 LEU A N 1
ATOM 1264 C CA . LEU A 1 176 ? 2.567 2.832 -5.311 1.00 95.44 176 LEU A CA 1
ATOM 1265 C C . LEU A 1 176 ? 2.959 3.494 -3.997 1.00 95.44 176 LEU A C 1
ATOM 1267 O O . LEU A 1 176 ? 2.162 3.513 -3.063 1.00 95.44 176 LEU A O 1
ATOM 1271 N N . ILE A 1 177 ? 4.162 4.060 -3.951 1.00 94.69 177 ILE A N 1
ATOM 1272 C CA . ILE A 1 177 ? 4.599 4.922 -2.853 1.00 94.69 177 ILE A CA 1
ATOM 1273 C C . ILE A 1 177 ? 4.640 6.348 -3.390 1.00 94.69 177 ILE A C 1
ATOM 1275 O O . ILE A 1 177 ? 5.369 6.619 -4.346 1.00 94.69 177 ILE A O 1
ATOM 1279 N N . LEU A 1 178 ? 3.850 7.244 -2.802 1.00 93.75 178 LEU A N 1
ATOM 1280 C CA . LEU A 1 178 ? 3.909 8.669 -3.108 1.00 93.75 178 LEU A CA 1
ATOM 1281 C C . LEU A 1 178 ? 4.811 9.337 -2.070 1.00 93.75 178 LEU A C 1
ATOM 1283 O O . LEU A 1 178 ? 4.625 9.175 -0.867 1.00 93.75 178 LEU A O 1
ATOM 1287 N N . GLN A 1 179 ? 5.827 10.053 -2.538 1.00 90.19 179 GLN A N 1
ATOM 1288 C CA . GLN A 1 179 ? 6.762 10.779 -1.683 1.00 90.19 179 GLN A CA 1
ATOM 1289 C C . GLN A 1 179 ? 7.169 12.085 -2.360 1.00 90.19 179 GLN A C 1
ATOM 1291 O O . GLN A 1 179 ? 7.239 12.161 -3.588 1.00 90.19 179 GLN A O 1
ATOM 1296 N N . HIS A 1 180 ? 7.415 13.117 -1.555 1.00 81.62 180 HIS A N 1
ATOM 1297 C CA . HIS A 1 180 ? 7.790 14.436 -2.061 1.00 81.62 180 HIS A CA 1
ATOM 1298 C C . HIS A 1 180 ? 9.283 14.540 -2.397 1.00 81.62 180 HIS A C 1
ATOM 1300 O O . HIS A 1 180 ? 9.649 15.182 -3.378 1.00 81.62 180 HIS A O 1
ATOM 1306 N N . GLU A 1 181 ? 10.141 13.904 -1.597 1.00 79.00 181 GLU A N 1
ATOM 1307 C CA . GLU A 1 181 ? 11.595 13.981 -1.739 1.00 79.00 181 GLU A CA 1
ATOM 1308 C C . GLU A 1 181 ? 12.190 12.662 -2.253 1.00 79.00 181 GLU A C 1
ATOM 1310 O O . GLU A 1 181 ? 11.598 11.590 -2.121 1.00 79.00 181 GLU A O 1
ATOM 1315 N N . GLU A 1 182 ? 13.387 12.727 -2.845 1.00 68.12 182 GLU A N 1
ATOM 1316 C CA . GLU A 1 182 ? 14.125 11.536 -3.298 1.00 68.12 182 GLU A CA 1
ATOM 1317 C C . GLU A 1 182 ? 14.649 10.694 -2.129 1.00 68.12 182 GLU A C 1
ATOM 1319 O O . GLU A 1 182 ? 14.820 9.479 -2.254 1.00 68.12 182 GLU A O 1
ATOM 1324 N N . LYS A 1 183 ? 14.902 11.331 -0.980 1.00 67.06 183 LYS A N 1
ATOM 1325 C CA . LYS A 1 183 ? 15.268 10.619 0.241 1.00 67.06 183 LYS A CA 1
ATOM 1326 C C . LYS A 1 183 ? 14.029 9.915 0.794 1.00 67.06 183 LYS A C 1
ATOM 1328 O O . LYS A 1 183 ? 12.980 10.554 0.880 1.00 67.06 183 LYS A O 1
ATOM 1333 N N . PRO A 1 184 ? 14.139 8.641 1.212 1.00 62.34 184 PRO A N 1
ATOM 1334 C CA . PRO A 1 184 ? 13.064 7.993 1.947 1.00 62.34 184 PRO A CA 1
ATOM 1335 C C . PRO A 1 184 ? 12.727 8.862 3.156 1.00 62.34 184 PRO A C 1
ATOM 1337 O O . PRO A 1 184 ? 13.612 9.143 3.968 1.00 62.34 184 PRO A O 1
ATOM 1340 N N . ALA A 1 185 ? 11.481 9.322 3.256 1.00 64.44 185 ALA A N 1
ATOM 1341 C CA . ALA A 1 185 ? 11.051 9.997 4.468 1.00 64.44 185 ALA A CA 1
ATOM 1342 C C . ALA A 1 185 ? 11.209 9.018 5.639 1.00 64.44 185 ALA A C 1
ATOM 1344 O O . ALA A 1 185 ? 10.840 7.844 5.538 1.00 64.44 185 ALA A O 1
ATOM 1345 N N . GLU A 1 186 ? 11.799 9.490 6.735 1.00 74.69 186 GLU A N 1
ATOM 1346 C CA . GLU A 1 186 ? 11.883 8.703 7.959 1.00 74.69 186 GLU A CA 1
ATOM 1347 C C . GLU A 1 186 ? 10.466 8.387 8.445 1.00 74.69 186 GLU A C 1
ATOM 1349 O O . GLU A 1 186 ? 9.638 9.287 8.607 1.00 74.69 186 GLU A O 1
ATOM 1354 N N . GLY A 1 187 ? 10.174 7.106 8.670 1.00 84.44 187 GLY A N 1
ATOM 1355 C CA . GLY A 1 187 ? 8.857 6.698 9.135 1.00 84.44 187 GLY A CA 1
ATOM 1356 C C . GLY A 1 187 ? 8.392 5.346 8.617 1.00 84.44 187 GLY A C 1
ATOM 1357 O O . GLY A 1 187 ? 9.178 4.516 8.165 1.00 84.44 187 GLY A O 1
ATOM 1358 N N . SER A 1 188 ? 7.085 5.124 8.727 1.00 92.25 188 SER A N 1
ATOM 1359 C CA . SER A 1 188 ? 6.416 3.908 8.258 1.00 92.25 188 SER A CA 1
ATOM 1360 C C . SER A 1 188 ? 5.620 4.194 6.991 1.00 92.25 188 SER A C 1
ATOM 1362 O O . SER A 1 188 ? 5.018 5.257 6.866 1.00 92.25 188 SER A O 1
ATOM 1364 N N . VAL A 1 189 ? 5.591 3.238 6.062 1.00 94.81 189 VAL A N 1
ATOM 1365 C CA . VAL A 1 189 ? 4.779 3.329 4.840 1.00 94.81 189 VAL A CA 1
ATOM 1366 C C . VAL A 1 189 ? 3.334 2.976 5.179 1.00 94.81 189 VAL A C 1
ATOM 1368 O O . VAL A 1 189 ? 3.048 1.855 5.601 1.00 94.81 189 VAL A O 1
ATOM 1371 N N . ILE A 1 190 ? 2.427 3.933 5.011 1.00 96.38 190 ILE A N 1
ATOM 1372 C CA . ILE A 1 190 ? 1.020 3.822 5.392 1.00 96.38 190 ILE A CA 1
ATOM 1373 C C . ILE A 1 190 ? 0.163 3.727 4.143 1.00 96.38 190 ILE A C 1
ATOM 1375 O O . ILE A 1 190 ? 0.163 4.628 3.309 1.00 96.38 190 ILE A O 1
ATOM 1379 N N . ALA A 1 191 ? -0.593 2.645 4.034 1.00 97.38 191 ALA A N 1
ATOM 1380 C CA . ALA A 1 191 ? -1.598 2.463 3.010 1.00 97.38 191 ALA A CA 1
ATOM 1381 C C . ALA A 1 191 ? -2.788 3.399 3.255 1.00 97.38 191 ALA A C 1
ATOM 1383 O O . ALA A 1 191 ? -3.465 3.308 4.286 1.00 97.38 191 ALA A O 1
ATOM 1384 N N . LEU A 1 192 ? -3.054 4.262 2.275 1.00 95.75 192 LEU A N 1
ATOM 1385 C CA . LEU A 1 192 ? -4.167 5.216 2.269 1.00 95.75 192 LEU A CA 1
ATOM 1386 C C . LEU A 1 192 ? -5.373 4.663 1.505 1.00 95.75 192 LEU A C 1
ATOM 1388 O O . LEU A 1 192 ? -6.528 4.955 1.823 1.00 95.75 192 LEU A O 1
ATOM 1392 N N . SER A 1 193 ? -5.111 3.831 0.494 1.00 96.38 193 SER A N 1
ATOM 1393 C CA . SER A 1 193 ? -6.149 3.098 -0.218 1.00 96.38 193 SER A CA 1
ATOM 1394 C C . SER A 1 193 ? -5.626 1.814 -0.853 1.00 96.38 193 SER A C 1
ATOM 1396 O O . SER A 1 193 ? -4.460 1.726 -1.219 1.00 96.38 193 SER A O 1
ATOM 1398 N N . GLY A 1 194 ? -6.504 0.829 -1.035 1.00 96.25 194 GLY A N 1
ATOM 1399 C CA . GLY A 1 194 ? -6.212 -0.409 -1.756 1.00 96.25 194 GLY A CA 1
ATOM 1400 C C . GLY A 1 194 ? -6.419 -1.651 -0.903 1.00 96.25 194 GLY A C 1
ATOM 1401 O O . GLY A 1 194 ? -7.129 -1.616 0.100 1.00 96.25 194 GLY A O 1
ATOM 1402 N N . ARG A 1 195 ? -5.847 -2.779 -1.334 1.00 97.06 195 ARG A N 1
ATOM 1403 C CA . ARG A 1 195 ? -5.956 -4.053 -0.607 1.00 97.06 195 ARG A CA 1
ATOM 1404 C C . ARG A 1 195 ? -4.756 -4.215 0.308 1.00 97.06 195 ARG A C 1
ATOM 1406 O O . ARG A 1 195 ? -3.632 -4.237 -0.185 1.00 97.06 195 ARG A O 1
ATOM 1413 N N . VAL A 1 196 ? -5.010 -4.368 1.602 1.00 97.44 196 VAL A N 1
ATOM 1414 C CA . VAL A 1 196 ? -3.971 -4.413 2.637 1.00 97.44 196 VAL A CA 1
ATOM 1415 C C . VAL A 1 196 ? -4.323 -5.488 3.656 1.00 97.44 196 VAL A C 1
ATOM 1417 O O . VAL A 1 196 ? -5.500 -5.712 3.937 1.00 97.44 196 VAL A O 1
ATOM 1420 N N . TYR A 1 197 ? -3.319 -6.149 4.220 1.00 98.19 197 TYR A N 1
ATOM 1421 C CA . TYR A 1 197 ? -3.501 -6.963 5.419 1.00 98.19 197 TYR A CA 1
ATOM 1422 C C . TYR A 1 197 ? -3.565 -6.060 6.649 1.00 98.19 197 TYR A C 1
ATOM 1424 O O . TYR A 1 197 ? -2.676 -5.244 6.864 1.00 98.19 197 TYR A O 1
ATOM 1432 N N . VAL A 1 198 ? -4.603 -6.225 7.458 1.00 98.50 198 VAL A N 1
ATOM 1433 C CA . VAL A 1 198 ? -4.890 -5.406 8.636 1.00 98.50 198 VAL A CA 1
ATOM 1434 C C . VAL A 1 198 ? -4.901 -6.304 9.864 1.00 98.50 198 VAL A C 1
ATOM 1436 O O . VAL A 1 198 ? -5.576 -7.335 9.866 1.00 98.50 198 VAL A O 1
ATOM 1439 N N . LEU A 1 199 ? -4.175 -5.915 10.909 1.00 98.69 199 LEU A N 1
ATOM 1440 C CA . LEU A 1 199 ? -4.315 -6.500 12.238 1.00 98.69 199 LEU A CA 1
ATOM 1441 C C . LEU A 1 199 ? -5.731 -6.219 12.724 1.00 98.69 199 LEU A C 1
ATOM 1443 O O . LEU A 1 199 ? -6.164 -5.069 12.778 1.00 98.69 199 LEU A O 1
ATOM 1447 N N . ALA A 1 200 ? -6.477 -7.267 13.034 1.00 98.75 200 ALA A N 1
ATOM 1448 C CA . ALA A 1 200 ? -7.886 -7.178 13.354 1.00 98.75 200 ALA A CA 1
ATOM 1449 C C . ALA A 1 200 ? -8.239 -8.053 14.553 1.00 98.75 200 ALA A C 1
ATOM 1451 O O . ALA A 1 200 ? -7.616 -9.083 14.800 1.00 98.75 200 ALA A O 1
ATOM 1452 N N . THR A 1 201 ? -9.260 -7.636 15.291 1.00 98.75 201 THR A N 1
ATOM 1453 C CA . THR A 1 201 ? -9.814 -8.366 16.427 1.00 98.75 201 THR A CA 1
ATOM 1454 C C . THR A 1 201 ? -11.311 -8.595 16.250 1.00 98.75 201 THR A C 1
ATOM 1456 O O . THR A 1 201 ? -12.052 -7.724 15.784 1.00 98.75 201 THR A O 1
ATOM 1459 N N . ALA A 1 202 ? -11.775 -9.765 16.681 1.00 98.38 202 ALA A N 1
ATOM 1460 C CA . ALA A 1 202 ? -13.186 -10.112 16.785 1.00 98.38 202 ALA A CA 1
ATOM 1461 C C . ALA A 1 202 ? -13.831 -9.601 18.092 1.00 98.38 202 ALA A C 1
ATOM 1463 O O . ALA A 1 202 ? -14.921 -10.045 18.453 1.00 98.38 202 ALA A O 1
ATOM 1464 N N . ALA A 1 203 ? -13.193 -8.663 18.810 1.00 97.06 203 ALA A N 1
ATOM 1465 C CA . ALA A 1 203 ? -13.716 -8.076 20.051 1.00 97.06 203 ALA A CA 1
ATOM 1466 C C . ALA A 1 203 ? -15.121 -7.460 19.896 1.00 97.06 203 ALA A C 1
ATOM 1468 O O . ALA A 1 203 ? -15.903 -7.464 20.842 1.00 97.06 203 ALA A O 1
ATOM 1469 N N . ASN A 1 204 ? -15.466 -6.981 18.693 1.00 96.69 204 ASN A N 1
ATOM 1470 C CA . ASN A 1 204 ? -16.802 -6.470 18.359 1.00 96.69 204 ASN A CA 1
ATOM 1471 C C . ASN A 1 204 ? -17.630 -7.461 17.504 1.00 96.69 204 ASN A C 1
ATOM 1473 O O . ASN A 1 204 ? -18.507 -7.088 16.711 1.00 96.69 204 ASN A O 1
ATOM 1477 N N . GLY A 1 205 ? -17.324 -8.750 17.669 1.00 98.00 205 GLY A N 1
ATOM 1478 C CA . GLY A 1 205 ? -17.869 -9.895 16.947 1.00 98.00 205 GLY A CA 1
ATOM 1479 C C . GLY A 1 205 ? -17.072 -10.279 15.698 1.00 98.00 205 GLY A C 1
ATOM 1480 O O . GLY A 1 205 ? -16.210 -9.534 15.236 1.00 98.00 205 GLY A O 1
ATOM 1481 N N . ALA A 1 206 ? -17.401 -11.454 15.151 1.00 98.62 206 ALA A N 1
ATOM 1482 C CA . ALA A 1 206 ? -16.780 -11.996 13.945 1.00 98.62 206 ALA A CA 1
ATOM 1483 C C . ALA A 1 206 ? -16.839 -11.010 12.767 1.00 98.62 206 ALA A C 1
ATOM 1485 O O . ALA A 1 206 ? -17.883 -10.395 12.516 1.00 98.62 206 ALA A O 1
ATOM 1486 N N . ILE A 1 207 ? -15.734 -10.912 12.031 1.00 98.88 207 ILE A N 1
ATOM 1487 C CA . ILE A 1 207 ? -15.599 -10.116 10.811 1.00 98.88 207 ILE A CA 1
ATOM 1488 C C . ILE A 1 207 ? -15.920 -11.009 9.616 1.00 98.88 207 ILE A C 1
ATOM 1490 O O . ILE A 1 207 ? -15.366 -12.101 9.481 1.00 98.88 207 ILE A O 1
ATOM 1494 N N . LYS A 1 208 ? -16.792 -10.537 8.729 1.00 98.75 208 LYS A N 1
ATOM 1495 C CA . LYS A 1 208 ? -17.139 -11.195 7.467 1.00 98.75 208 LYS A CA 1
ATOM 1496 C C . LYS A 1 208 ? -16.769 -10.307 6.277 1.00 98.75 208 LYS A C 1
ATOM 1498 O O . LYS A 1 208 ? -16.773 -9.082 6.409 1.00 98.75 208 LYS A O 1
ATOM 1503 N N . PRO A 1 209 ? -16.501 -10.885 5.093 1.00 98.75 209 PRO A N 1
ATOM 1504 C CA . PRO A 1 209 ? -16.314 -10.097 3.880 1.00 98.75 209 PRO A CA 1
ATOM 1505 C C . PRO A 1 209 ? -17.477 -9.119 3.650 1.00 98.75 209 PRO A C 1
ATOM 1507 O O . PRO A 1 209 ? -18.645 -9.496 3.729 1.00 98.75 209 PRO A O 1
ATOM 1510 N N . GLY A 1 210 ? -17.149 -7.860 3.365 1.00 98.25 210 GLY A N 1
ATOM 1511 C CA . GLY A 1 210 ? -18.097 -6.761 3.180 1.00 98.25 210 GLY A CA 1
ATOM 1512 C C . GLY A 1 210 ? -18.401 -5.944 4.442 1.00 98.25 210 GLY A C 1
ATOM 1513 O O . GLY A 1 210 ? -18.897 -4.814 4.305 1.00 98.25 210 GLY A O 1
ATOM 1514 N N . ASP A 1 211 ? -18.068 -6.459 5.631 1.00 98.56 211 ASP A N 1
ATOM 1515 C CA . ASP A 1 211 ? -18.225 -5.735 6.893 1.00 98.56 211 ASP A CA 1
ATOM 1516 C C . ASP A 1 211 ? -17.377 -4.465 6.897 1.00 98.56 211 ASP A C 1
ATOM 1518 O O . ASP A 1 211 ? -16.234 -4.455 6.436 1.00 98.56 211 ASP A O 1
ATOM 1522 N N . LEU A 1 212 ? -17.944 -3.384 7.433 1.00 98.31 212 LEU A N 1
ATOM 1523 C CA . LEU A 1 212 ? -17.195 -2.162 7.700 1.00 98.31 212 LEU A CA 1
ATOM 1524 C C . LEU A 1 212 ? -16.225 -2.400 8.861 1.00 98.31 212 LEU A C 1
ATOM 1526 O O . LEU A 1 212 ? -16.582 -3.046 9.848 1.00 98.31 212 LEU A O 1
ATOM 1530 N N . LEU A 1 213 ? -15.017 -1.858 8.745 1.00 98.56 213 LEU A N 1
ATOM 1531 C CA . LEU A 1 213 ? -13.978 -1.922 9.767 1.00 98.56 213 LEU A CA 1
ATOM 1532 C C . LEU A 1 213 ? -13.701 -0.531 10.338 1.00 98.56 213 LEU A C 1
ATOM 1534 O O . LEU A 1 213 ? -13.719 0.462 9.615 1.00 98.56 213 LEU A O 1
ATOM 1538 N N . THR A 1 214 ? -13.419 -0.478 11.634 1.00 98.44 214 THR A N 1
ATOM 1539 C CA . THR A 1 214 ? -13.036 0.726 12.386 1.00 98.44 214 THR A CA 1
ATOM 1540 C C . THR A 1 214 ? -11.893 0.394 13.348 1.00 98.44 214 THR A C 1
ATOM 1542 O O . THR A 1 214 ? -11.548 -0.778 13.506 1.00 98.44 214 THR A O 1
ATOM 1545 N N . THR A 1 215 ? -11.280 1.389 13.990 1.00 98.50 215 THR A N 1
ATOM 1546 C CA . THR A 1 215 ? -10.252 1.158 15.017 1.00 98.50 215 THR A CA 1
ATOM 1547 C C . THR A 1 215 ? -10.836 0.433 16.230 1.00 98.50 215 THR A C 1
ATOM 1549 O O . THR A 1 215 ? -12.022 0.563 16.542 1.00 98.50 215 THR A O 1
ATOM 1552 N N . SER A 1 216 ? -10.002 -0.313 16.950 1.00 98.25 216 SER A N 1
ATOM 1553 C CA . SER A 1 216 ? -10.377 -0.996 18.189 1.00 98.25 216 SER A CA 1
ATOM 1554 C C . SER A 1 216 ? -9.674 -0.395 19.413 1.00 98.25 216 SER A C 1
ATOM 1556 O O . SER A 1 216 ? -8.809 0.474 19.300 1.00 98.25 216 SER A O 1
ATOM 1558 N N . ALA A 1 217 ? -10.058 -0.852 20.606 1.00 97.12 217 ALA A N 1
ATOM 1559 C CA . ALA A 1 217 ? -9.324 -0.550 21.836 1.00 97.12 217 ALA A CA 1
ATOM 1560 C C . ALA A 1 217 ? -8.020 -1.365 21.966 1.00 97.12 217 ALA A C 1
ATOM 1562 O O . ALA A 1 217 ? -7.159 -1.016 22.770 1.00 97.12 217 ALA A O 1
ATOM 1563 N N . ILE A 1 218 ? -7.864 -2.440 21.183 1.00 97.19 218 ILE A N 1
ATOM 1564 C CA . ILE A 1 218 ? -6.628 -3.223 21.120 1.00 97.19 218 ILE A CA 1
ATOM 1565 C C . ILE A 1 218 ? -5.644 -2.469 20.229 1.00 97.19 218 ILE A C 1
ATOM 1567 O O . ILE A 1 218 ? -5.969 -2.097 19.099 1.00 97.19 218 ILE A O 1
ATOM 1571 N N . SER A 1 219 ? -4.443 -2.226 20.756 1.00 96.50 219 SER A N 1
ATOM 1572 C CA . SER A 1 219 ? -3.451 -1.370 20.106 1.00 96.50 219 SER A CA 1
ATOM 1573 C C . SER A 1 219 ? -3.159 -1.835 18.676 1.00 96.50 219 SER A C 1
ATOM 1575 O O . SER A 1 219 ? -2.855 -3.007 18.454 1.00 96.50 219 SER A O 1
ATOM 1577 N N . GLY A 1 220 ? -3.279 -0.936 17.702 1.00 97.19 220 GLY A N 1
ATOM 1578 C CA . GLY A 1 220 ? -3.011 -1.219 16.291 1.00 97.19 220 GLY A CA 1
ATOM 1579 C C . GLY A 1 220 ? -4.020 -2.127 15.588 1.00 97.19 220 GLY A C 1
ATOM 1580 O O . GLY A 1 220 ? -3.798 -2.452 14.426 1.00 97.19 220 GLY A O 1
ATOM 1581 N N . HIS A 1 221 ? -5.108 -2.544 16.237 1.00 98.62 221 HIS A N 1
ATOM 1582 C CA . HIS A 1 221 ? -6.072 -3.464 15.636 1.00 98.62 221 HIS A CA 1
ATOM 1583 C C . HIS A 1 221 ? -7.326 -2.744 15.136 1.00 98.62 221 HIS A C 1
ATOM 1585 O O . HIS A 1 221 ? -7.873 -1.860 15.802 1.00 98.62 221 HIS A O 1
ATOM 1591 N N . ALA A 1 222 ? -7.829 -3.184 13.987 1.00 98.62 222 ALA A N 1
ATOM 1592 C CA . ALA A 1 222 ? -9.183 -2.921 13.527 1.00 98.62 222 ALA A CA 1
ATOM 1593 C C . ALA A 1 222 ? -10.190 -3.879 14.180 1.00 98.62 222 ALA A C 1
ATOM 1595 O O . ALA A 1 222 ? -9.851 -4.968 14.634 1.00 98.62 222 ALA A O 1
ATOM 1596 N N . MET A 1 223 ? -11.462 -3.513 14.170 1.00 98.69 223 MET A N 1
ATOM 1597 C CA . MET A 1 223 ? -12.576 -4.392 14.514 1.00 98.69 223 MET A CA 1
ATOM 1598 C C . MET A 1 223 ? -13.772 -4.096 13.610 1.00 98.69 223 MET A C 1
ATOM 1600 O O . MET A 1 223 ? -13.822 -3.055 12.950 1.00 98.69 223 MET A O 1
ATOM 1604 N N . ARG A 1 224 ? -14.764 -4.989 13.597 1.00 98.69 224 ARG A N 1
ATOM 1605 C CA . ARG A 1 224 ? -16.033 -4.742 12.901 1.00 98.69 224 ARG A CA 1
ATOM 1606 C C . ARG A 1 224 ? -16.713 -3.481 13.443 1.00 98.69 224 ARG A C 1
ATOM 1608 O O . ARG A 1 224 ? -16.878 -3.343 14.654 1.00 98.69 224 ARG A O 1
ATOM 1615 N N . ALA A 1 225 ? -17.161 -2.597 12.559 1.00 98.12 225 ALA A N 1
ATOM 1616 C CA . ALA A 1 225 ? -17.978 -1.441 12.906 1.00 98.12 225 ALA A CA 1
ATOM 1617 C C . ALA A 1 225 ? -19.453 -1.860 13.016 1.00 98.12 225 ALA A C 1
ATOM 1619 O O . ALA A 1 225 ? -20.079 -2.264 12.035 1.00 98.12 225 ALA A O 1
ATOM 1620 N N . THR A 1 226 ? -20.003 -1.791 14.225 1.00 97.62 226 THR A N 1
ATOM 1621 C CA . THR A 1 226 ? -21.396 -2.157 14.538 1.00 97.62 226 THR A CA 1
ATOM 1622 C C . THR A 1 226 ? -22.233 -0.952 14.965 1.00 97.62 226 THR A C 1
ATOM 1624 O O . THR A 1 226 ? -23.444 -0.945 14.744 1.00 97.62 226 THR A O 1
ATOM 1627 N N . ASP A 1 227 ? -21.600 0.084 15.521 1.00 97.06 227 ASP A N 1
ATOM 1628 C CA . ASP A 1 227 ? -22.238 1.337 15.912 1.00 97.06 227 ASP A CA 1
ATOM 1629 C C . ASP A 1 227 ? -22.226 2.322 14.740 1.00 97.06 227 ASP A C 1
ATOM 1631 O O . ASP A 1 227 ? -21.196 2.897 14.382 1.00 97.06 227 ASP A O 1
ATOM 1635 N N . ARG A 1 228 ? -23.399 2.530 14.136 1.00 94.44 228 ARG A N 1
ATOM 1636 C CA . ARG A 1 228 ? -23.564 3.449 13.003 1.00 94.44 228 ARG A CA 1
ATOM 1637 C C . ARG A 1 228 ? -23.344 4.912 13.381 1.00 94.44 228 ARG A C 1
ATOM 1639 O O . ARG A 1 228 ? -22.877 5.662 12.531 1.00 94.44 228 ARG A O 1
ATOM 1646 N N . ALA A 1 229 ? -23.674 5.316 14.608 1.00 95.19 229 ALA A N 1
ATOM 1647 C CA . ALA A 1 229 ? -23.526 6.701 15.045 1.00 95.19 229 ALA A CA 1
ATOM 1648 C C . ALA A 1 229 ? -22.048 7.051 15.256 1.00 95.19 229 ALA A C 1
ATOM 1650 O O . ALA A 1 229 ? -21.600 8.106 14.817 1.00 95.19 229 ALA A O 1
ATOM 1651 N N . ALA A 1 230 ? -21.279 6.133 15.845 1.00 96.31 230 ALA A N 1
ATOM 1652 C CA . ALA A 1 230 ? -19.840 6.307 16.052 1.00 96.31 230 ALA A CA 1
ATOM 1653 C C . ALA A 1 230 ? -18.997 6.077 14.781 1.00 96.31 230 ALA A C 1
ATOM 1655 O O . ALA A 1 230 ? -17.823 6.429 14.744 1.00 96.31 230 ALA A O 1
ATOM 1656 N N . SER A 1 231 ? -19.573 5.475 13.735 1.00 95.69 231 SER A N 1
ATOM 1657 C CA . SER A 1 231 ? -18.849 5.142 12.499 1.00 95.69 231 SER A CA 1
ATOM 1658 C C . SER A 1 231 ? -18.480 6.359 11.649 1.00 95.69 231 SER A C 1
ATOM 1660 O O . SER A 1 231 ? -17.530 6.283 10.871 1.00 95.69 231 SER A O 1
ATOM 1662 N N . PHE A 1 232 ? -19.216 7.468 11.749 1.00 94.50 232 PHE A N 1
ATOM 1663 C CA . PHE A 1 232 ? -18.952 8.645 10.922 1.00 94.50 232 PHE A CA 1
ATOM 1664 C C . PHE A 1 232 ? -17.548 9.207 11.207 1.00 94.50 232 PHE A C 1
ATOM 1666 O O . PHE A 1 232 ? -17.248 9.591 12.333 1.00 94.50 232 PHE A O 1
ATOM 1673 N N . GLY A 1 233 ? -16.681 9.212 10.189 1.00 94.75 233 GLY A N 1
ATOM 1674 C CA . GLY A 1 233 ? -15.273 9.614 10.297 1.00 94.75 233 GLY A CA 1
ATOM 1675 C C . GLY A 1 233 ? -14.327 8.561 10.893 1.00 94.75 233 GLY A C 1
ATOM 1676 O O . GLY A 1 233 ? -13.129 8.796 10.931 1.00 94.75 233 GLY A O 1
ATOM 1677 N N . ALA A 1 234 ? -14.820 7.403 11.346 1.00 97.06 234 ALA A N 1
ATOM 1678 C CA . ALA A 1 234 ? -14.003 6.353 11.971 1.00 97.06 234 ALA A CA 1
ATOM 1679 C C . ALA A 1 234 ? -13.899 5.061 11.138 1.00 97.06 234 ALA A C 1
ATOM 1681 O O . ALA A 1 234 ? -13.313 4.072 11.591 1.00 97.06 234 ALA A O 1
ATOM 1682 N N . ILE A 1 235 ? -14.500 5.022 9.944 1.00 97.81 235 ILE A N 1
ATOM 1683 C CA . ILE A 1 235 ? -14.411 3.863 9.051 1.00 97.81 235 ILE A CA 1
ATOM 1684 C C . ILE A 1 235 ? -13.041 3.831 8.374 1.00 97.81 235 ILE A C 1
ATOM 1686 O O . ILE A 1 235 ? -12.654 4.761 7.679 1.00 97.81 235 ILE A O 1
ATOM 1690 N N . LEU A 1 236 ? -12.347 2.706 8.532 1.00 97.81 236 LEU A N 1
ATOM 1691 C CA . LEU A 1 236 ? -11.088 2.408 7.852 1.00 97.81 236 LEU A CA 1
ATOM 1692 C C . LEU A 1 236 ? -11.315 1.857 6.433 1.00 97.81 236 LEU A C 1
ATOM 1694 O O . LEU A 1 236 ? -10.516 2.072 5.522 1.00 97.81 236 LEU A O 1
ATOM 1698 N N . GLY A 1 237 ? -12.381 1.075 6.258 1.00 97.81 237 GLY A N 1
ATOM 1699 C CA . GLY A 1 237 ? -12.664 0.384 5.005 1.00 97.81 237 GLY A CA 1
ATOM 1700 C C . GLY A 1 237 ? -13.586 -0.817 5.180 1.00 97.81 237 GLY A C 1
ATOM 1701 O O . GLY A 1 237 ? -14.383 -0.877 6.121 1.00 97.81 237 GLY A O 1
ATOM 1702 N N . LYS A 1 238 ? -13.481 -1.783 4.261 1.00 98.19 238 LYS A N 1
ATOM 1703 C CA . LYS A 1 238 ? -14.282 -3.018 4.256 1.00 98.19 238 LYS A CA 1
ATOM 1704 C C . LYS A 1 238 ? -13.417 -4.266 4.283 1.00 98.19 238 LYS A C 1
ATOM 1706 O O . LYS A 1 238 ? -12.443 -4.358 3.543 1.00 98.19 238 LYS A O 1
ATOM 1711 N N . ALA A 1 239 ? -13.818 -5.258 5.067 1.00 98.62 239 ALA A N 1
ATOM 1712 C CA . ALA A 1 239 ? -13.169 -6.560 5.074 1.00 98.62 239 ALA A CA 1
ATOM 1713 C C . ALA A 1 239 ? -13.351 -7.289 3.730 1.00 98.62 239 ALA A C 1
ATOM 1715 O O . ALA A 1 239 ? -14.424 -7.260 3.127 1.00 98.62 239 ALA A O 1
ATOM 1716 N N . LEU A 1 240 ? -12.305 -7.973 3.278 1.00 98.38 240 LEU A N 1
ATOM 1717 C CA . LEU A 1 240 ? -12.293 -8.877 2.123 1.00 98.38 240 LEU A CA 1
ATOM 1718 C C . LEU A 1 240 ? -12.127 -10.343 2.545 1.00 98.38 240 LEU A C 1
ATOM 1720 O O . LEU A 1 240 ? -12.494 -11.234 1.784 1.00 98.38 240 LEU A O 1
ATOM 1724 N N . THR A 1 241 ? -11.618 -10.601 3.752 1.00 98.62 241 THR A N 1
ATOM 1725 C CA . THR A 1 241 ? -11.556 -11.936 4.369 1.00 98.62 241 THR A CA 1
ATOM 1726 C C . THR A 1 241 ? -12.270 -11.948 5.720 1.00 98.62 241 THR A C 1
ATOM 1728 O O . THR A 1 241 ? -12.620 -10.897 6.256 1.00 98.62 241 THR A O 1
ATOM 1731 N N . SER A 1 242 ? -12.526 -13.138 6.260 1.00 98.44 242 SER A N 1
ATOM 1732 C CA . SER A 1 242 ? -13.174 -13.315 7.560 1.00 98.44 242 SER A CA 1
ATOM 1733 C C . SER A 1 242 ? -12.179 -13.405 8.721 1.00 98.44 242 SER A C 1
ATOM 1735 O O . SER A 1 242 ? -11.012 -13.741 8.528 1.00 98.44 242 SER A O 1
ATOM 1737 N N . LEU A 1 243 ? -12.678 -13.143 9.931 1.00 98.69 243 LEU A N 1
ATOM 1738 C CA . LEU A 1 243 ? -12.046 -13.480 11.208 1.00 98.69 243 LEU A CA 1
ATOM 1739 C C . LEU A 1 243 ? -13.150 -13.888 12.190 1.00 98.69 243 LEU A C 1
ATOM 1741 O O . LEU A 1 243 ? -13.939 -13.044 12.615 1.00 98.69 243 LEU A O 1
ATOM 1745 N N . ASP A 1 244 ? -13.219 -15.172 12.537 1.00 98.38 244 ASP A N 1
ATOM 1746 C CA . ASP A 1 244 ? -14.332 -15.710 13.331 1.00 98.38 244 ASP A CA 1
ATOM 1747 C C . ASP A 1 244 ? -14.222 -15.366 14.824 1.00 98.38 244 ASP A C 1
ATOM 1749 O O . ASP A 1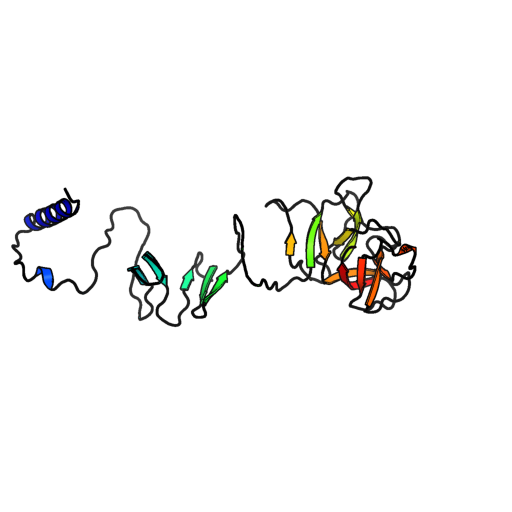 244 ? -15.226 -15.082 15.479 1.00 98.38 244 ASP A O 1
ATOM 1753 N N . SER A 1 245 ? -13.002 -15.368 15.369 1.00 98.25 245 SER A N 1
ATOM 1754 C CA . SER A 1 245 ? -12.727 -15.108 16.787 1.00 98.25 245 SER A CA 1
ATOM 1755 C C . SER A 1 245 ? -11.276 -14.674 17.011 1.00 98.25 245 SER A C 1
ATOM 1757 O O . SER A 1 245 ? -10.422 -14.955 16.174 1.00 98.25 245 SER A O 1
ATOM 1759 N N . GLY A 1 246 ? -10.989 -14.066 18.166 1.00 98.31 246 GLY A N 1
ATOM 1760 C CA . GLY A 1 246 ? -9.628 -13.705 18.571 1.00 98.31 246 GLY A CA 1
ATOM 1761 C C . GLY A 1 246 ? -9.037 -12.545 17.769 1.00 98.31 246 GLY A C 1
ATOM 1762 O O . GLY A 1 246 ? -9.753 -11.622 17.382 1.00 98.31 246 GLY A O 1
ATOM 1763 N N . GLU A 1 247 ? -7.727 -12.597 17.550 1.00 98.50 247 GLU A N 1
ATOM 1764 C CA . GLU A 1 247 ? -6.940 -11.616 16.799 1.00 98.50 247 GLU A CA 1
ATOM 1765 C C . GLU A 1 247 ? -6.272 -12.294 15.600 1.00 98.50 247 GLU A C 1
ATOM 1767 O O . GLU A 1 247 ? -5.940 -13.480 15.646 1.00 98.50 247 GLU A O 1
ATOM 1772 N N . GLY A 1 248 ? -6.070 -11.552 14.517 1.00 98.12 248 GLY A N 1
ATOM 1773 C CA . GLY A 1 248 ? -5.417 -12.074 13.325 1.00 98.12 248 GLY A CA 1
ATOM 1774 C C . GLY A 1 248 ? -5.326 -11.048 12.207 1.00 98.12 248 GLY A C 1
ATOM 1775 O O . GLY A 1 248 ? -5.687 -9.885 12.373 1.00 98.12 248 GLY A O 1
ATOM 1776 N N . LEU A 1 249 ? -4.845 -11.489 11.047 1.00 98.31 249 LEU A N 1
ATOM 1777 C CA . LEU A 1 249 ? -4.807 -10.658 9.851 1.00 98.31 249 LEU A CA 1
ATOM 1778 C C . LEU A 1 249 ? -6.086 -10.825 9.030 1.00 98.31 249 LEU A C 1
ATOM 1780 O O . LEU A 1 249 ? -6.482 -11.938 8.689 1.00 98.31 249 LEU A O 1
ATOM 1784 N N . VAL A 1 250 ? -6.681 -9.699 8.651 1.00 98.44 250 VAL A N 1
ATOM 1785 C CA . VAL A 1 250 ? -7.795 -9.616 7.704 1.00 98.44 250 VAL A CA 1
ATOM 1786 C C . VAL A 1 250 ? -7.341 -8.812 6.498 1.00 98.44 250 VAL A C 1
ATOM 1788 O O . VAL A 1 250 ? -6.812 -7.715 6.648 1.00 98.44 250 VAL A O 1
ATOM 1791 N N . VAL A 1 251 ? -7.561 -9.318 5.285 1.00 98.25 251 VAL A N 1
ATOM 1792 C CA . VAL A 1 251 ? -7.400 -8.488 4.088 1.00 98.25 251 VAL A CA 1
ATOM 1793 C C . VAL A 1 251 ? -8.569 -7.515 4.052 1.00 98.25 251 VAL A C 1
ATOM 1795 O O . VAL A 1 251 ? -9.720 -7.941 4.129 1.00 98.25 251 VAL A O 1
ATOM 1798 N N . ALA A 1 252 ? -8.296 -6.225 3.910 1.00 98.19 252 ALA A N 1
ATOM 1799 C CA . ALA A 1 252 ? -9.309 -5.190 3.792 1.00 98.19 252 ALA A CA 1
ATOM 1800 C C . ALA A 1 252 ? -9.089 -4.347 2.535 1.00 98.19 252 ALA A C 1
ATOM 1802 O O . ALA A 1 252 ? -7.959 -4.137 2.096 1.00 98.19 252 ALA A O 1
ATOM 1803 N N . LEU A 1 253 ? -10.190 -3.853 1.974 1.00 98.00 253 LEU A N 1
ATOM 1804 C CA . LEU A 1 253 ? -10.191 -2.727 1.057 1.00 98.00 253 LEU A CA 1
ATOM 1805 C C . LEU A 1 253 ? -10.205 -1.447 1.899 1.00 98.00 253 LEU A C 1
ATOM 1807 O O . LEU A 1 253 ? -11.250 -1.081 2.444 1.00 98.00 253 LEU A O 1
ATOM 1811 N N . VAL A 1 254 ? -9.047 -0.803 2.018 1.00 97.50 254 VAL A N 1
ATOM 1812 C CA . VAL A 1 254 ? -8.873 0.472 2.719 1.00 97.50 254 VAL A CA 1
ATOM 1813 C C . VAL A 1 254 ? -9.280 1.615 1.792 1.00 97.50 254 VAL A C 1
ATOM 1815 O O . VAL A 1 254 ? -8.921 1.646 0.608 1.00 97.50 254 VAL A O 1
ATOM 1818 N N . ASN A 1 255 ? -10.064 2.543 2.328 1.00 91.69 255 ASN A N 1
ATOM 1819 C CA . ASN A 1 255 ? -10.463 3.778 1.666 1.00 91.69 255 ASN A CA 1
ATOM 1820 C C . ASN A 1 255 ? -10.855 4.773 2.763 1.00 91.69 255 ASN A C 1
ATOM 1822 O O . ASN A 1 255 ? -11.917 4.632 3.368 1.00 91.69 255 ASN A O 1
ATOM 1826 N N . LEU A 1 256 ? -9.952 5.703 3.065 1.00 81.06 256 LEU A N 1
ATOM 1827 C CA . LEU A 1 256 ? -10.158 6.721 4.094 1.00 81.06 256 LEU A CA 1
ATOM 1828 C C . LEU A 1 256 ? -11.148 7.775 3.569 1.00 81.06 256 LEU A C 1
ATOM 1830 O O . LEU A 1 256 ? -11.027 8.192 2.415 1.00 81.06 256 LEU A O 1
ATOM 1834 N N . GLN A 1 257 ? -12.136 8.149 4.391 1.00 61.97 257 GLN A N 1
ATOM 1835 C CA . GLN A 1 257 ? -13.213 9.094 4.053 1.00 61.97 257 GLN A CA 1
ATOM 1836 C C . GLN A 1 257 ? -13.028 10.451 4.719 1.00 61.97 257 GLN A C 1
ATOM 1838 O O . GLN A 1 257 ? -12.632 10.461 5.905 1.00 61.97 257 GLN A O 1
#